Protein AF-W9I8A1-F1 (afdb_monomer)

Solvent-accessible surface area (backbone atoms only — not comparable to full-atom values): 14647 Å² total; per-residue (Å²): 137,89,81,88,81,84,82,87,73,83,74,81,62,92,68,78,70,72,81,76,86,65,92,68,81,84,73,86,72,82,74,76,90,64,87,82,77,76,76,78,75,76,79,87,78,72,93,72,70,56,73,38,37,49,85,79,47,58,69,71,58,30,52,50,53,50,52,51,51,53,56,52,62,67,33,70,68,46,46,54,53,50,20,25,48,41,37,48,47,55,40,30,69,57,46,53,66,48,57,78,67,74,78,60,89,82,41,56,49,81,82,39,45,86,60,82,62,89,64,34,63,59,50,43,50,52,50,63,78,68,62,59,75,60,76,45,70,38,50,44,67,57,56,55,53,34,69,72,32,56,85,92,34,73,67,20,53,53,41,49,50,52,53,48,54,54,43,57,50,48,50,48,27,48,44,44,67,76,38,79,27,85,46,65,86,72,52,58,58,77,49,70,78,64,91,81,46,60,68,58,45,71,77,36,72,89,50,62,56,100,56,72,43,44,39,88,90,52,73,66,27,95,76,39,91,62,25,66,39,68,26,53,58,132

Radius of gyration: 22.04 Å; Cα contacts (8 Å, |Δi|>4): 227; chains: 1; bounding box: 38×41×90 Å

Secondary structure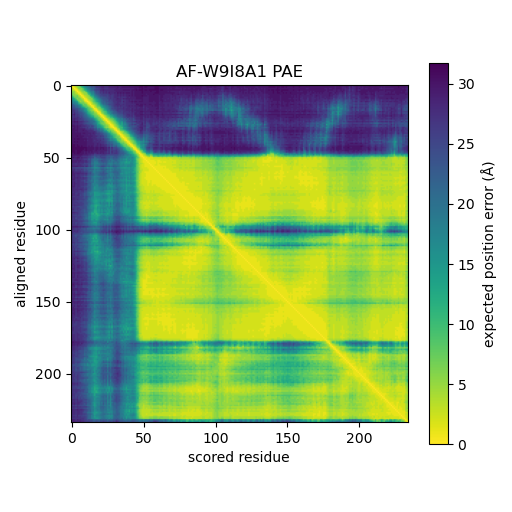 (DSSP, 8-state):
-------------TTSS---------------S------------S-PPPEE-GGGS-HHHHHHHHHHHHHHHTSHHHHHHHHHHHHTS--HHHHHHHTTS---TT-GGGSS-SSPPTTHHHHHHHHHHH--TTSS-EEHHHHHHHHHSPTTSHHHHHHHHHHHHHHHHHHHHHHHHH---TTTTSSSSS----TT-HHHHHH-TT-S-S-SS--TT---GGGSTTGGGGG---

Sequence (234 aa):
MASFHDTELLIFSRSSCRNINSSAQMSFQPTNGSSLFLGLSSSQTGAGLRQLAIHNLDQAHQDTVTSAIARILDTDIVEITYAQIIDGLPLGEVAFESRGGMPHRDYPINHCHDKLCDGILDSTRGFRSTFDPNIVKFDSRLLFAFQAASPGSLSFDIRLIEIIAISVHQIAVILFILNEGLHKNDGVIEWAPPKSDKIWWAHCPNGPEPTMFFHHWYLSHDRYPNGVADMVRY

pLDDT: mean 77.31, std 24.15, range [24.48, 98.12]

Mean predicted aligned error: 11.62 Å

Organism: NCBI:txid660029

Structure (mmCIF, N/CA/C/O backbone):
data_AF-W9I8A1-F1
#
_entry.id   AF-W9I8A1-F1
#
loop_
_atom_site.group_PDB
_atom_site.id
_atom_site.type_symbol
_atom_site.label_atom_id
_atom_site.label_alt_id
_atom_site.label_comp_id
_atom_site.label_asym_id
_atom_site.label_entity_id
_atom_site.label_seq_id
_atom_site.pdbx_PDB_ins_code
_atom_site.Cartn_x
_atom_site.Cartn_y
_atom_site.Cartn_z
_atom_site.occupancy
_atom_site.B_iso_or_equiv
_atom_site.auth_seq_id
_atom_site.auth_comp_id
_atom_site.auth_asym_id
_atom_sit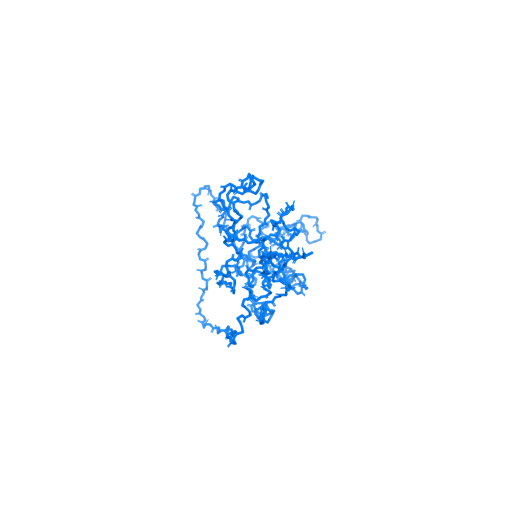e.auth_atom_id
_atom_site.pdbx_PDB_model_num
ATOM 1 N N . MET A 1 1 ? 9.024 1.122 -64.959 1.00 36.97 1 MET A N 1
ATOM 2 C CA . MET A 1 1 ? 10.035 0.291 -64.275 1.00 36.97 1 MET A CA 1
ATOM 3 C C . MET A 1 1 ? 10.063 0.722 -62.825 1.00 36.97 1 MET A C 1
ATOM 5 O O . MET A 1 1 ? 10.480 1.834 -62.542 1.00 36.97 1 MET A O 1
ATOM 9 N N . ALA A 1 2 ? 9.487 -0.103 -61.956 1.00 30.81 2 ALA A N 1
ATOM 10 C CA . ALA A 1 2 ? 9.499 0.082 -60.513 1.00 30.81 2 ALA A CA 1
ATOM 11 C C . ALA A 1 2 ? 10.795 -0.508 -59.941 1.00 30.81 2 ALA A C 1
ATOM 13 O O . ALA A 1 2 ? 11.225 -1.563 -60.401 1.00 30.81 2 ALA A O 1
ATOM 14 N N . SER A 1 3 ? 11.375 0.142 -58.936 1.00 26.88 3 SER A N 1
ATOM 15 C CA . SER A 1 3 ? 12.228 -0.523 -57.952 1.00 26.88 3 SER A CA 1
ATOM 16 C C . SER A 1 3 ? 12.103 0.232 -56.636 1.00 26.88 3 SER A C 1
ATOM 18 O O . SER A 1 3 ? 12.623 1.334 -56.482 1.00 26.88 3 SER A O 1
ATOM 20 N N . PHE A 1 4 ? 11.332 -0.361 -55.731 1.00 30.91 4 PHE A N 1
ATOM 21 C CA . PHE A 1 4 ? 11.330 -0.066 -54.306 1.00 30.91 4 PHE A CA 1
ATOM 22 C C . PHE A 1 4 ? 12.643 -0.589 -53.711 1.00 30.91 4 PHE A C 1
ATOM 24 O O . PHE A 1 4 ? 13.037 -1.705 -54.037 1.00 30.91 4 PHE A O 1
ATOM 31 N N . HIS A 1 5 ? 13.284 0.181 -52.833 1.00 30.88 5 HIS A N 1
ATOM 32 C CA . HIS A 1 5 ? 14.221 -0.365 -51.854 1.00 30.88 5 HIS A CA 1
ATOM 33 C C . HIS A 1 5 ? 13.826 0.119 -50.459 1.00 30.88 5 HIS A C 1
ATOM 35 O O . HIS A 1 5 ? 13.974 1.287 -50.111 1.00 30.88 5 HIS A O 1
ATOM 41 N N . ASP A 1 6 ? 13.214 -0.831 -49.757 1.00 28.36 6 ASP A N 1
ATOM 42 C CA . ASP A 1 6 ? 13.464 -1.261 -48.385 1.00 28.36 6 ASP A CA 1
ATOM 43 C C . ASP A 1 6 ? 13.333 -0.251 -47.243 1.00 28.36 6 ASP A C 1
ATOM 45 O O . ASP A 1 6 ? 14.194 0.563 -46.919 1.00 28.36 6 ASP A O 1
ATOM 49 N N . THR A 1 7 ? 12.184 -0.413 -46.594 1.00 28.27 7 THR A N 1
ATOM 50 C CA . THR A 1 7 ? 11.788 0.105 -45.293 1.00 28.27 7 THR A CA 1
ATOM 51 C C . THR A 1 7 ? 12.225 -0.914 -44.235 1.00 28.27 7 THR A C 1
ATOM 53 O O . THR A 1 7 ? 11.611 -1.970 -44.120 1.00 28.27 7 THR A O 1
ATOM 56 N N . GLU A 1 8 ? 13.253 -0.618 -43.441 1.00 27.16 8 GLU A N 1
ATOM 57 C CA . GLU A 1 8 ? 13.537 -1.366 -42.205 1.00 27.16 8 GLU A CA 1
ATOM 58 C C . GLU A 1 8 ? 12.638 -0.811 -41.089 1.00 27.16 8 GLU A C 1
ATOM 60 O O . GLU A 1 8 ? 12.995 0.077 -40.315 1.00 27.16 8 GLU A O 1
ATOM 65 N N . LEU A 1 9 ? 11.402 -1.312 -41.062 1.00 27.28 9 LEU A N 1
ATOM 66 C CA . LEU A 1 9 ? 10.510 -1.244 -39.911 1.00 27.28 9 LEU A CA 1
ATOM 67 C C . LEU A 1 9 ? 11.052 -2.219 -38.858 1.00 27.28 9 LEU A C 1
ATOM 69 O O . LEU A 1 9 ? 10.849 -3.427 -38.961 1.00 27.28 9 LEU A O 1
ATOM 73 N N . LEU A 1 10 ? 11.733 -1.694 -37.837 1.00 28.42 10 LEU A N 1
ATOM 74 C CA . LEU A 1 10 ? 12.029 -2.435 -36.612 1.00 28.42 10 LEU A CA 1
ATOM 75 C C . LEU A 1 10 ? 10.708 -2.741 -35.897 1.00 28.42 10 LEU A C 1
ATOM 77 O O . LEU A 1 10 ? 10.202 -1.963 -35.089 1.00 28.42 10 LEU A O 1
ATOM 81 N N . ILE A 1 11 ? 10.126 -3.887 -36.237 1.00 27.45 11 ILE A N 1
ATOM 82 C CA . ILE A 1 11 ? 9.043 -4.511 -35.491 1.00 27.45 11 ILE A CA 1
ATOM 83 C C . ILE A 1 11 ? 9.644 -4.939 -34.149 1.00 27.45 11 ILE A C 1
ATOM 85 O O . ILE A 1 11 ? 10.350 -5.945 -34.067 1.00 27.45 11 ILE A O 1
ATOM 89 N N . PHE A 1 12 ? 9.378 -4.174 -33.087 1.00 27.27 12 PHE A N 1
ATOM 90 C CA . PHE A 1 12 ? 9.562 -4.658 -31.722 1.00 27.27 12 PHE A CA 1
ATOM 91 C C . PHE A 1 12 ? 8.630 -5.857 -31.533 1.00 27.27 12 PHE A C 1
ATOM 93 O O . PHE A 1 12 ? 7.414 -5.731 -31.389 1.00 27.27 12 PHE A O 1
ATOM 100 N N . SER A 1 13 ? 9.213 -7.048 -31.631 1.00 29.30 13 SER A N 1
ATOM 101 C CA . SER A 1 13 ? 8.535 -8.308 -31.369 1.00 29.30 13 SER A CA 1
ATOM 102 C C . SER A 1 13 ? 7.993 -8.308 -29.936 1.00 29.30 13 SER A C 1
ATOM 104 O O . SER A 1 13 ? 8.714 -7.964 -28.999 1.00 29.30 13 SER A O 1
ATOM 106 N N . ARG A 1 14 ? 6.747 -8.772 -29.758 1.00 31.50 14 ARG A N 1
ATOM 107 C CA . ARG A 1 14 ? 6.040 -9.003 -28.474 1.00 31.50 14 ARG A CA 1
ATOM 108 C C . ARG A 1 14 ? 6.761 -9.959 -27.498 1.00 31.50 14 ARG A C 1
ATOM 110 O O . ARG A 1 14 ? 6.190 -10.383 -26.503 1.00 31.50 14 ARG A O 1
ATOM 117 N N . SER A 1 15 ? 7.998 -10.341 -27.789 1.00 30.91 15 SER A N 1
ATOM 118 C CA . SER A 1 15 ? 8.780 -11.361 -27.094 1.00 30.91 15 SER A CA 1
ATOM 119 C C . SER A 1 15 ? 9.843 -10.798 -26.143 1.00 30.91 15 SER A C 1
ATOM 121 O O . SER A 1 15 ? 10.640 -11.574 -25.623 1.00 30.91 15 SER A O 1
ATOM 123 N N . SER A 1 16 ? 9.902 -9.477 -25.922 1.00 37.78 16 SER A N 1
ATOM 124 C CA . SER A 1 16 ? 10.932 -8.885 -25.049 1.00 37.78 16 SER A CA 1
ATOM 125 C C . SER A 1 16 ? 10.624 -8.984 -23.552 1.00 37.78 16 SER A C 1
ATOM 127 O O . SER A 1 16 ? 11.538 -8.846 -22.745 1.00 37.78 16 SER A O 1
ATOM 129 N N . CYS A 1 17 ? 9.387 -9.294 -23.167 1.00 39.31 17 CYS A N 1
ATOM 130 C CA . CYS A 1 17 ? 9.076 -9.696 -21.801 1.00 39.31 17 CYS A CA 1
ATOM 131 C C . CYS A 1 17 ? 9.161 -11.214 -21.759 1.00 39.31 17 CYS A C 1
ATOM 133 O O . CYS A 1 17 ? 8.256 -11.918 -22.212 1.00 39.31 17 CYS A O 1
ATOM 135 N N . ARG A 1 18 ? 10.297 -11.738 -21.294 1.00 36.81 18 ARG A N 1
ATOM 136 C CA . ARG A 1 18 ? 10.404 -13.167 -21.014 1.00 36.81 18 ARG A CA 1
ATOM 137 C C . ARG A 1 18 ? 9.319 -13.499 -19.992 1.00 36.81 18 ARG A C 1
ATOM 139 O O . ARG A 1 18 ? 9.420 -13.079 -18.848 1.00 36.81 18 ARG A O 1
ATOM 146 N N . ASN A 1 19 ? 8.319 -14.278 -20.400 1.00 38.19 19 ASN A N 1
ATOM 147 C CA . ASN A 1 19 ? 7.578 -15.130 -19.476 1.00 38.19 19 ASN A CA 1
ATOM 148 C C . ASN A 1 19 ? 8.614 -16.054 -18.835 1.00 38.19 19 ASN A C 1
ATOM 150 O O . ASN A 1 19 ? 8.973 -17.088 -19.406 1.00 38.19 19 ASN A O 1
ATOM 154 N N . ILE A 1 20 ? 9.161 -15.657 -17.689 1.00 39.38 20 ILE A N 1
ATOM 155 C CA . ILE A 1 20 ? 9.960 -16.558 -16.874 1.00 39.38 20 ILE A CA 1
ATOM 156 C C . ILE A 1 20 ? 8.949 -17.442 -16.147 1.00 39.38 20 ILE A C 1
ATOM 158 O O . ILE A 1 20 ? 8.580 -17.199 -15.006 1.00 39.38 20 ILE A O 1
ATOM 162 N N . ASN A 1 21 ? 8.494 -18.488 -16.841 1.00 33.47 21 ASN A N 1
ATOM 163 C CA . ASN A 1 21 ? 7.927 -19.666 -16.200 1.00 33.47 21 ASN A CA 1
ATOM 164 C C . ASN A 1 21 ? 9.052 -20.323 -15.391 1.00 33.47 21 ASN A C 1
ATOM 166 O O . ASN A 1 21 ? 9.709 -21.250 -15.865 1.00 33.47 21 ASN A O 1
ATOM 170 N N . SER A 1 22 ? 9.311 -19.816 -14.190 1.00 35.12 22 SER A N 1
ATOM 171 C CA . SER A 1 22 ? 10.042 -20.556 -13.173 1.00 35.12 22 SER A CA 1
ATOM 172 C C . SER A 1 22 ? 9.025 -20.995 -12.140 1.00 35.12 22 SER A C 1
ATOM 174 O O . SER A 1 22 ? 8.523 -20.193 -11.360 1.00 35.12 22 SER A O 1
ATOM 176 N N . SER A 1 23 ? 8.687 -22.281 -12.167 1.00 31.55 23 SER A N 1
ATOM 177 C CA . SER A 1 23 ? 7.937 -22.960 -11.115 1.00 31.55 23 SER A CA 1
ATOM 178 C C . SER A 1 23 ? 8.774 -22.996 -9.831 1.00 31.55 23 SER A C 1
ATOM 180 O O . SER A 1 23 ? 9.259 -24.047 -9.423 1.00 31.55 23 SER A O 1
ATOM 182 N N . ALA A 1 24 ? 8.991 -21.844 -9.202 1.00 31.38 24 ALA A N 1
ATOM 183 C CA . ALA A 1 24 ? 9.480 -21.769 -7.839 1.00 31.38 24 ALA A CA 1
ATOM 184 C C . ALA A 1 24 ? 8.250 -21.796 -6.930 1.00 31.38 24 ALA A C 1
ATOM 186 O O . ALA A 1 24 ? 7.528 -20.811 -6.810 1.00 31.38 24 ALA A O 1
ATOM 187 N N . GLN A 1 25 ? 7.977 -22.945 -6.309 1.00 29.73 25 GLN A N 1
ATOM 188 C CA . GLN A 1 25 ? 7.076 -22.979 -5.160 1.00 29.73 25 GLN A CA 1
ATOM 189 C C . GLN A 1 25 ? 7.659 -22.050 -4.087 1.00 29.73 25 GLN A C 1
ATOM 191 O O . GLN A 1 25 ? 8.650 -22.394 -3.443 1.00 29.73 25 GLN A O 1
ATOM 196 N N . MET A 1 26 ? 7.053 -20.877 -3.891 1.00 32.38 26 MET A N 1
ATOM 197 C CA . MET A 1 26 ? 7.291 -20.049 -2.711 1.00 32.38 26 MET A CA 1
ATOM 198 C C . MET A 1 26 ? 6.716 -20.785 -1.500 1.00 32.38 26 MET A C 1
ATOM 200 O O . MET A 1 26 ? 5.534 -20.681 -1.177 1.00 32.38 26 MET A O 1
ATOM 204 N N . SER A 1 27 ? 7.549 -21.581 -0.832 1.00 27.67 27 SER A N 1
ATOM 205 C CA . SER A 1 27 ? 7.228 -22.072 0.501 1.00 27.67 27 SER A CA 1
ATOM 206 C C . SER A 1 27 ? 7.556 -20.973 1.507 1.00 27.67 27 SER A C 1
ATOM 208 O O . SER A 1 27 ? 8.726 -20.739 1.815 1.00 27.67 27 SER A O 1
ATOM 210 N N . PHE A 1 28 ? 6.531 -20.333 2.064 1.00 31.80 28 PHE A N 1
ATOM 211 C CA . PHE A 1 28 ? 6.670 -19.663 3.353 1.00 31.80 28 PHE A CA 1
ATOM 212 C C . PHE A 1 28 ? 6.891 -20.751 4.409 1.00 31.80 28 PHE A C 1
ATOM 214 O O . PHE A 1 28 ? 5.941 -21.337 4.924 1.00 31.80 28 PHE A O 1
ATOM 221 N N . GLN A 1 29 ? 8.150 -21.091 4.689 1.00 24.48 29 GLN A N 1
ATOM 222 C CA . GLN A 1 29 ? 8.462 -21.886 5.870 1.00 24.48 29 GLN A CA 1
ATOM 223 C C . GLN A 1 29 ? 8.394 -20.962 7.092 1.00 24.48 29 GLN A C 1
ATOM 225 O O . GLN A 1 29 ? 9.145 -19.986 7.144 1.00 24.48 29 GLN A O 1
ATOM 230 N N . PRO A 1 30 ? 7.534 -21.248 8.086 1.00 27.64 30 PRO A N 1
ATOM 231 C CA . PRO A 1 30 ? 7.576 -20.538 9.349 1.00 27.64 30 PRO A CA 1
ATOM 232 C C . PRO A 1 30 ? 8.857 -20.975 10.057 1.00 27.64 30 PRO A C 1
ATOM 234 O O . PRO A 1 30 ? 8.968 -22.104 10.541 1.00 27.64 30 PRO A O 1
ATOM 237 N N . THR A 1 31 ? 9.865 -20.109 10.086 1.00 28.38 31 THR A N 1
ATOM 238 C CA . THR A 1 31 ? 11.000 -20.328 10.974 1.00 28.38 31 THR A CA 1
ATOM 239 C C . THR A 1 31 ? 10.493 -20.168 12.401 1.00 28.38 31 THR A C 1
ATOM 241 O O . THR A 1 31 ? 9.952 -19.138 12.801 1.00 28.38 31 THR A O 1
ATOM 244 N N . ASN A 1 32 ? 10.593 -21.265 13.148 1.00 27.70 32 ASN A N 1
ATOM 245 C CA . ASN A 1 32 ? 10.241 -21.357 14.553 1.00 27.70 32 ASN A CA 1
ATOM 246 C C . ASN A 1 32 ? 10.742 -20.140 15.338 1.00 27.70 32 ASN A C 1
ATOM 248 O O . ASN A 1 32 ? 11.938 -19.857 15.338 1.00 27.70 32 ASN A O 1
ATOM 252 N N . GLY A 1 33 ? 9.815 -19.490 16.047 1.00 34.78 33 GLY A N 1
ATOM 253 C CA . GLY A 1 33 ? 10.060 -18.710 17.258 1.00 34.78 33 GLY A CA 1
ATOM 254 C C . GLY A 1 33 ? 11.380 -17.948 17.294 1.00 34.78 33 GLY A C 1
ATOM 255 O O . GLY A 1 33 ? 12.282 -18.293 18.051 1.00 34.78 33 GLY A O 1
ATOM 256 N N . SER A 1 34 ? 11.491 -16.883 16.512 1.00 25.86 34 SER A N 1
ATOM 257 C CA . SER A 1 34 ? 12.444 -15.813 16.784 1.00 25.86 34 SER A CA 1
ATOM 258 C C . SER A 1 34 ? 11.763 -14.502 16.445 1.00 25.86 34 SER A C 1
ATOM 260 O O . SER A 1 34 ? 11.359 -14.274 15.311 1.00 25.86 34 SER A O 1
ATOM 262 N N . SER A 1 35 ? 11.573 -13.684 17.479 1.00 33.16 35 SER A N 1
ATOM 263 C CA . SER A 1 35 ? 11.069 -12.318 17.396 1.00 33.16 35 SER A CA 1
ATOM 264 C C . SER A 1 35 ? 11.745 -11.590 16.230 1.00 33.16 35 SER A C 1
ATOM 266 O O . SER A 1 35 ? 12.943 -11.308 16.290 1.00 33.16 35 SER A O 1
ATOM 268 N N . LEU A 1 36 ? 10.992 -11.327 15.156 1.00 30.91 36 LEU A N 1
ATOM 269 C CA . LEU A 1 36 ? 11.415 -10.465 14.055 1.00 30.91 36 LEU A CA 1
ATOM 270 C C . LEU A 1 36 ? 11.448 -9.028 14.582 1.00 30.91 36 LEU A C 1
ATOM 272 O O . LEU A 1 36 ? 10.527 -8.235 14.398 1.00 30.91 36 LEU A O 1
ATOM 276 N N . PHE A 1 37 ? 12.524 -8.701 15.293 1.00 31.08 37 PHE A N 1
ATOM 277 C CA . PHE A 1 37 ? 12.890 -7.330 15.607 1.00 31.08 37 PHE A CA 1
ATOM 278 C C . PHE A 1 37 ? 13.453 -6.705 14.325 1.00 31.08 37 PHE A C 1
ATOM 280 O O . PHE A 1 37 ? 14.661 -6.649 14.109 1.00 31.08 37 PHE A O 1
ATOM 287 N N . LEU A 1 38 ? 12.560 -6.259 13.439 1.00 37.03 38 LEU A N 1
ATOM 288 C CA . LEU A 1 38 ? 12.922 -5.328 12.377 1.00 37.03 38 LEU A CA 1
ATOM 289 C C . LEU A 1 38 ? 13.232 -3.989 13.051 1.00 37.03 38 LEU A C 1
ATOM 291 O O . LEU A 1 38 ? 12.340 -3.221 13.409 1.00 37.03 38 LEU A O 1
ATOM 295 N N . GLY A 1 39 ? 14.517 -3.754 13.308 1.00 30.83 39 GLY A N 1
ATOM 296 C CA . GLY A 1 39 ? 15.016 -2.467 13.763 1.00 30.83 39 GLY A CA 1
ATOM 297 C C . GLY A 1 39 ? 14.845 -1.431 12.659 1.00 30.83 39 GLY A C 1
ATOM 298 O O . GLY A 1 39 ? 15.757 -1.231 11.862 1.00 30.83 39 GLY A O 1
ATOM 299 N N . LEU A 1 40 ? 13.691 -0.758 12.626 1.00 40.47 40 LEU A N 1
ATOM 300 C CA . LEU A 1 40 ? 13.564 0.531 11.954 1.00 40.47 40 LEU A CA 1
ATOM 301 C C . LEU A 1 40 ? 14.529 1.501 12.644 1.00 40.47 40 LEU A C 1
ATOM 303 O O . LEU A 1 40 ? 14.303 1.940 13.773 1.00 40.47 40 LEU A O 1
ATOM 307 N N . SER A 1 41 ? 15.646 1.789 11.983 1.00 36.66 41 SER A N 1
ATOM 308 C CA . SER A 1 41 ? 16.651 2.731 12.462 1.00 36.66 41 SER A CA 1
ATOM 309 C C . SER A 1 41 ? 16.121 4.158 12.318 1.00 36.66 41 SER A C 1
ATOM 311 O O . SER A 1 41 ? 16.358 4.824 11.314 1.00 36.66 41 SER A O 1
ATOM 313 N N . SER A 1 42 ? 15.421 4.654 13.336 1.00 36.09 42 SER A N 1
ATOM 314 C CA . SER A 1 42 ? 15.107 6.078 13.455 1.00 36.09 42 SER A CA 1
ATOM 315 C C . SER A 1 42 ? 16.395 6.865 13.722 1.00 36.09 42 SER A C 1
ATOM 317 O O . SER A 1 42 ? 16.994 6.730 14.795 1.00 36.09 42 SER A O 1
ATOM 319 N N . SER A 1 43 ? 16.823 7.694 12.768 1.00 34.91 43 SER A N 1
ATOM 320 C CA . SER A 1 43 ? 17.873 8.684 13.003 1.00 34.91 43 SER A CA 1
ATOM 321 C C . SER A 1 43 ? 17.365 9.739 13.996 1.00 34.91 43 SER A C 1
ATOM 323 O O . SER A 1 43 ? 16.253 10.256 13.895 1.00 34.91 43 SER A O 1
ATOM 325 N N . GLN A 1 44 ? 18.160 10.001 15.033 1.00 47.16 44 GLN A N 1
ATOM 326 C CA . GLN A 1 44 ? 17.808 10.924 16.107 1.00 47.16 44 GLN A CA 1
ATOM 327 C C . GLN A 1 44 ? 17.925 12.381 15.648 1.00 47.16 44 GLN A C 1
ATOM 329 O O . GLN A 1 44 ? 19.025 12.823 15.337 1.00 47.16 44 GLN A O 1
ATOM 334 N N . THR A 1 45 ? 16.830 13.142 15.734 1.00 40.97 45 THR A N 1
ATOM 335 C CA . THR A 1 45 ? 16.809 14.528 16.246 1.00 40.97 45 THR A CA 1
ATOM 336 C C . THR A 1 45 ? 15.399 14.875 16.759 1.00 40.97 45 THR A C 1
ATOM 338 O O . THR A 1 45 ? 14.404 14.621 16.091 1.00 40.97 45 THR A O 1
ATOM 341 N N . GLY A 1 46 ? 15.314 15.447 17.969 1.00 39.25 46 GLY A N 1
ATOM 342 C CA . GLY A 1 46 ? 14.060 15.734 18.689 1.00 39.25 46 GLY A CA 1
ATOM 343 C C . GLY A 1 46 ? 13.592 14.543 19.528 1.00 39.25 46 GLY A C 1
ATOM 344 O O . GLY A 1 46 ? 13.845 13.407 19.151 1.00 39.25 46 GLY A O 1
ATOM 345 N N . ALA A 1 47 ? 12.974 14.768 20.694 1.00 50.03 47 ALA A N 1
ATOM 346 C CA . ALA A 1 47 ? 12.463 13.695 21.555 1.00 50.03 47 ALA A CA 1
ATOM 347 C C . ALA A 1 47 ? 11.446 12.836 20.782 1.00 50.03 47 ALA A C 1
ATOM 349 O O . ALA A 1 47 ? 10.258 13.158 20.729 1.00 50.03 47 ALA A O 1
ATOM 350 N N . GLY A 1 48 ? 11.952 11.791 20.124 1.00 61.38 48 GLY A N 1
ATOM 351 C CA . GLY A 1 48 ? 11.192 10.916 19.254 1.00 61.38 48 GLY A CA 1
ATOM 352 C C . GLY A 1 48 ? 10.105 10.248 20.068 1.00 61.38 48 GLY A C 1
ATOM 353 O O . GLY A 1 48 ? 10.356 9.678 21.132 1.00 61.38 48 GLY A O 1
ATOM 354 N N . LEU A 1 49 ? 8.878 10.374 19.594 1.00 77.62 49 LEU A N 1
ATOM 355 C CA . LEU A 1 49 ? 7.748 9.762 20.255 1.00 77.62 49 LEU A CA 1
ATOM 356 C C . LEU A 1 49 ? 7.872 8.250 20.180 1.00 77.62 49 LEU A C 1
ATOM 358 O O . LEU A 1 49 ? 8.256 7.678 19.157 1.00 77.62 49 LEU A O 1
ATOM 362 N N . ARG A 1 50 ? 7.577 7.607 21.311 1.00 91.50 50 ARG A N 1
ATOM 363 C CA . ARG A 1 50 ? 7.711 6.163 21.451 1.00 91.50 50 ARG A CA 1
ATOM 364 C C . ARG A 1 50 ? 6.800 5.476 20.438 1.00 91.50 50 ARG A C 1
ATOM 366 O O . ARG A 1 50 ? 5.601 5.741 20.423 1.00 91.50 50 ARG A O 1
ATOM 373 N N . GLN A 1 51 ? 7.374 4.579 19.647 1.00 94.56 51 GLN A N 1
ATOM 374 C CA . GLN A 1 51 ? 6.632 3.718 18.734 1.00 94.56 51 GLN A CA 1
ATOM 375 C C . GLN A 1 51 ? 6.074 2.511 19.501 1.00 94.56 51 GLN A C 1
ATOM 377 O O . GLN A 1 51 ? 6.809 1.832 20.222 1.00 94.56 51 GLN A O 1
ATOM 382 N N . LEU A 1 52 ? 4.771 2.268 19.383 1.00 96.38 52 LEU A N 1
ATOM 383 C CA . LEU A 1 52 ? 4.019 1.238 20.103 1.00 96.38 52 LEU A CA 1
ATOM 384 C C . LEU A 1 52 ? 3.190 0.392 19.134 1.00 96.38 52 LEU A C 1
ATOM 386 O O . LEU A 1 52 ? 2.785 0.863 18.080 1.00 96.38 52 LEU A O 1
ATOM 390 N N . ALA A 1 53 ? 2.915 -0.854 19.510 1.00 96.88 53 ALA A N 1
ATOM 391 C CA . ALA A 1 53 ? 1.969 -1.713 18.796 1.00 96.88 53 ALA A CA 1
ATOM 392 C C . ALA A 1 53 ? 0.589 -1.691 19.465 1.00 96.88 53 ALA A C 1
ATOM 394 O O . ALA A 1 53 ? 0.458 -1.279 20.621 1.00 96.88 53 ALA A O 1
ATOM 395 N N . ILE A 1 54 ? -0.427 -2.188 18.761 1.00 97.00 54 ILE A N 1
ATOM 396 C CA . ILE A 1 54 ? -1.827 -2.111 19.199 1.00 97.00 54 ILE A CA 1
ATOM 397 C C . ILE A 1 54 ? -2.140 -2.905 20.474 1.00 97.00 54 ILE A C 1
ATOM 399 O O . ILE A 1 54 ? -3.078 -2.539 21.166 1.00 97.00 54 ILE A O 1
ATOM 403 N N . HIS A 1 55 ? -1.338 -3.908 20.860 1.00 96.06 55 HIS A N 1
ATOM 404 C CA . HIS A 1 55 ? -1.487 -4.582 22.165 1.00 96.06 55 HIS A CA 1
ATOM 405 C C . HIS A 1 55 ? -1.248 -3.670 23.380 1.00 96.06 55 HIS A C 1
ATOM 407 O O . HIS A 1 55 ? -1.423 -4.101 24.513 1.00 96.06 55 HIS A O 1
ATOM 413 N N . ASN A 1 56 ? -0.775 -2.436 23.169 1.00 96.88 56 ASN A N 1
ATOM 414 C CA . ASN A 1 56 ? -0.665 -1.435 24.233 1.00 96.88 56 ASN A CA 1
ATOM 415 C C . ASN A 1 56 ? -1.991 -0.691 24.473 1.00 96.88 56 ASN A C 1
ATOM 417 O O . ASN A 1 56 ? -2.059 0.115 25.401 1.00 96.88 56 ASN A O 1
ATOM 421 N N . LEU A 1 57 ? -3.006 -0.922 23.633 1.00 96.88 57 LEU A N 1
ATOM 422 C CA . LEU A 1 57 ? -4.365 -0.442 23.843 1.00 96.88 57 LEU A CA 1
ATOM 423 C C . LEU A 1 57 ? -5.112 -1.356 24.826 1.00 96.88 57 LEU A C 1
ATOM 425 O O . LEU A 1 57 ? -4.723 -2.503 25.044 1.00 96.88 57 LEU A O 1
ATOM 429 N N . ASP A 1 58 ? -6.217 -0.871 25.389 1.00 97.00 58 ASP A N 1
ATOM 430 C CA . ASP A 1 58 ? -7.193 -1.752 26.020 1.00 97.00 58 ASP A CA 1
ATOM 431 C C . ASP A 1 58 ? -7.840 -2.698 24.995 1.00 97.00 58 ASP A C 1
ATOM 433 O O . ASP A 1 58 ? -7.808 -2.469 23.781 1.00 97.00 58 ASP A O 1
ATOM 437 N N . GLN A 1 59 ? -8.441 -3.774 25.505 1.00 97.06 59 GLN A N 1
ATOM 438 C CA . GLN A 1 59 ? -8.945 -4.862 24.673 1.00 97.06 59 GLN A CA 1
ATOM 439 C C . GLN A 1 59 ? -9.970 -4.390 23.634 1.00 97.06 59 GLN A C 1
ATOM 441 O O . GLN A 1 59 ? -9.898 -4.792 22.478 1.00 97.06 59 GLN A O 1
ATOM 446 N N . ALA A 1 60 ? -10.897 -3.502 24.007 1.00 96.94 60 ALA A N 1
ATOM 447 C CA . ALA A 1 60 ? -11.959 -3.064 23.104 1.00 96.94 60 ALA A CA 1
ATOM 448 C C . ALA A 1 60 ? -11.406 -2.240 21.929 1.00 96.94 60 ALA A C 1
ATOM 450 O O . ALA A 1 60 ? -11.817 -2.418 20.776 1.00 96.94 60 ALA A O 1
ATOM 451 N N . HIS A 1 61 ? -10.442 -1.358 22.202 1.00 97.75 61 HIS A N 1
ATOM 452 C CA . HIS A 1 61 ? -9.770 -0.570 21.171 1.00 97.75 61 HIS A CA 1
ATOM 453 C C . HIS A 1 61 ? -8.857 -1.437 20.299 1.00 97.75 61 HIS A C 1
ATOM 455 O O . HIS A 1 61 ? -8.864 -1.290 19.074 1.00 97.75 61 HIS A O 1
ATOM 461 N N . GLN A 1 62 ? -8.121 -2.375 20.903 1.00 97.50 62 GLN A N 1
ATOM 462 C CA . GLN A 1 62 ? -7.293 -3.333 20.171 1.00 97.50 62 GLN A CA 1
ATOM 463 C C . GLN A 1 62 ? -8.135 -4.189 19.214 1.00 97.50 62 GLN A C 1
ATOM 465 O O . GLN A 1 62 ? -7.773 -4.328 18.043 1.00 97.50 62 GLN A O 1
ATOM 470 N N . ASP A 1 63 ? -9.264 -4.724 19.680 1.00 97.69 63 ASP A N 1
ATOM 471 C CA . ASP A 1 63 ? -10.175 -5.545 18.877 1.00 97.69 63 ASP A CA 1
ATOM 472 C C . ASP A 1 63 ? -10.776 -4.739 17.722 1.00 97.69 63 ASP A C 1
ATOM 474 O O . ASP A 1 63 ? -10.902 -5.245 16.602 1.00 97.69 63 ASP A O 1
ATOM 478 N N . THR A 1 64 ? -11.094 -3.464 17.971 1.00 97.94 64 THR A N 1
ATOM 479 C CA . THR A 1 64 ? -11.606 -2.548 16.945 1.00 97.94 64 THR A CA 1
ATOM 480 C C . THR A 1 64 ? -10.584 -2.340 15.832 1.00 97.94 64 THR A C 1
ATOM 482 O O . THR A 1 64 ? -10.915 -2.519 14.659 1.00 97.94 64 THR A O 1
ATOM 485 N N . VAL A 1 65 ? -9.336 -2.011 16.180 1.00 97.88 65 VAL A N 1
ATOM 486 C CA . VAL A 1 65 ? -8.267 -1.797 15.192 1.00 97.88 65 VAL A CA 1
ATOM 487 C C . VAL A 1 65 ? -7.944 -3.091 14.450 1.00 97.88 65 VAL A C 1
ATOM 489 O O . VAL A 1 65 ? -7.869 -3.088 13.224 1.00 97.88 65 VAL A O 1
ATOM 492 N N . THR A 1 66 ? -7.829 -4.209 15.170 1.00 97.69 66 THR A N 1
ATOM 493 C CA . THR A 1 66 ? -7.572 -5.535 14.586 1.00 97.69 66 THR A CA 1
ATOM 494 C C . THR A 1 66 ? -8.641 -5.897 13.559 1.00 97.69 66 THR A C 1
ATOM 496 O O . THR A 1 66 ? -8.325 -6.256 12.426 1.00 97.69 66 THR A O 1
ATOM 499 N N . SER A 1 67 ? -9.915 -5.735 13.925 1.00 97.56 67 SER A N 1
ATOM 500 C CA . SER A 1 67 ? -11.042 -6.019 13.035 1.00 97.56 67 SER A CA 1
ATOM 501 C C . SER A 1 67 ? -11.079 -5.078 11.833 1.00 97.56 67 SER A C 1
ATOM 503 O O . SER A 1 67 ? -11.411 -5.506 10.730 1.00 97.56 67 SER A O 1
ATOM 505 N N . ALA A 1 68 ? -10.753 -3.798 12.026 1.00 97.44 68 ALA A N 1
ATOM 506 C CA . ALA A 1 68 ? -10.730 -2.822 10.944 1.00 97.44 68 ALA A CA 1
ATOM 507 C C . ALA A 1 68 ? -9.629 -3.131 9.922 1.00 97.44 68 ALA A C 1
ATOM 509 O O . ALA A 1 68 ? -9.911 -3.166 8.727 1.00 97.44 68 ALA A O 1
ATOM 510 N N . ILE A 1 69 ? -8.410 -3.430 10.384 1.00 97.06 69 ILE A N 1
ATOM 511 C CA . ILE A 1 69 ? -7.306 -3.835 9.506 1.00 97.06 69 ILE A CA 1
ATOM 512 C C . ILE A 1 69 ? -7.681 -5.118 8.761 1.00 97.06 69 ILE A C 1
ATOM 514 O O . ILE A 1 69 ? -7.594 -5.146 7.539 1.00 97.06 69 ILE A O 1
ATOM 518 N N . ALA A 1 70 ? -8.179 -6.143 9.461 1.00 96.12 70 ALA A N 1
ATOM 519 C CA . ALA A 1 70 ? -8.577 -7.402 8.832 1.00 96.12 70 ALA A CA 1
ATOM 520 C C . ALA A 1 70 ? -9.620 -7.201 7.719 1.00 96.12 70 ALA A C 1
ATOM 522 O O . ALA A 1 70 ? 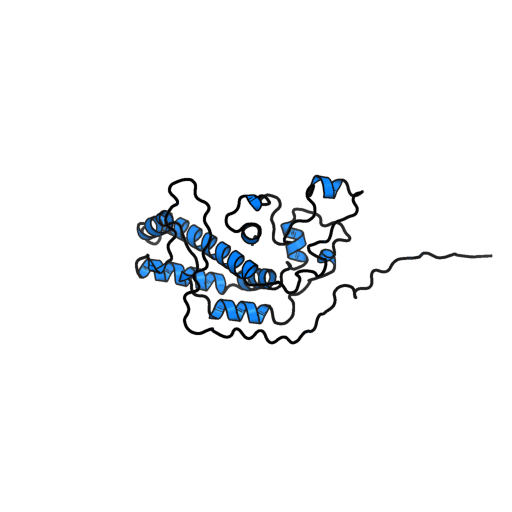-9.478 -7.768 6.641 1.00 96.12 70 ALA A O 1
ATOM 523 N N . ARG A 1 71 ? -10.630 -6.349 7.942 1.00 97.00 71 ARG A N 1
ATOM 524 C CA . ARG A 1 71 ? -11.645 -6.021 6.926 1.00 97.00 71 ARG A CA 1
ATOM 525 C C . ARG A 1 71 ? -11.064 -5.296 5.718 1.00 97.00 71 ARG A C 1
ATOM 527 O O . ARG A 1 71 ? -11.470 -5.586 4.603 1.00 97.00 71 ARG A O 1
ATOM 534 N N . ILE A 1 72 ? -10.134 -4.366 5.929 1.00 96.00 72 ILE A N 1
ATOM 535 C CA . ILE A 1 72 ? -9.460 -3.655 4.833 1.00 96.00 72 ILE A CA 1
ATOM 536 C C . ILE A 1 72 ? -8.618 -4.629 4.004 1.00 96.00 72 ILE A C 1
ATOM 538 O O . ILE A 1 72 ? -8.710 -4.624 2.777 1.00 96.00 72 ILE A O 1
ATOM 542 N N . LEU A 1 73 ? -7.860 -5.507 4.666 1.00 95.19 73 LEU A N 1
ATOM 543 C CA . LEU A 1 73 ? -7.054 -6.540 4.009 1.00 95.19 73 LEU A CA 1
ATOM 544 C C . LEU A 1 73 ? -7.894 -7.594 3.271 1.00 95.19 73 LEU A C 1
ATOM 546 O O . LEU A 1 73 ? -7.367 -8.299 2.414 1.00 95.19 73 LEU A O 1
ATOM 550 N N . ASP A 1 74 ? -9.180 -7.722 3.597 1.00 95.38 74 ASP A N 1
ATOM 551 C CA . ASP A 1 74 ? -10.105 -8.635 2.920 1.00 95.38 74 ASP A CA 1
ATOM 552 C C . ASP A 1 74 ? -10.743 -8.040 1.655 1.00 95.38 74 ASP A C 1
ATOM 554 O O . ASP A 1 74 ? -11.506 -8.713 0.972 1.00 95.38 74 ASP A O 1
ATOM 558 N N . THR A 1 75 ? -10.433 -6.787 1.317 1.00 96.69 75 THR A N 1
ATOM 559 C CA . THR A 1 75 ? -10.944 -6.166 0.090 1.00 96.69 75 THR A CA 1
ATOM 560 C C . THR A 1 75 ? -10.126 -6.558 -1.139 1.00 96.69 75 THR A C 1
ATOM 562 O O . THR A 1 75 ? -8.895 -6.606 -1.091 1.00 96.69 75 THR A O 1
ATOM 565 N N . ASP A 1 76 ? -10.808 -6.728 -2.275 1.00 95.94 76 ASP A N 1
ATOM 566 C CA . ASP A 1 76 ? -10.171 -7.013 -3.570 1.00 95.94 76 ASP A CA 1
ATOM 567 C C . ASP A 1 76 ? -9.165 -5.925 -3.970 1.00 95.94 76 ASP A C 1
ATOM 569 O O . ASP A 1 76 ? -8.106 -6.217 -4.521 1.00 95.94 76 ASP A O 1
ATOM 573 N N . ILE A 1 77 ? -9.468 -4.661 -3.648 1.00 93.94 77 ILE A N 1
ATOM 574 C CA . ILE A 1 77 ? -8.587 -3.522 -3.934 1.00 93.94 77 ILE A CA 1
ATOM 575 C C . ILE A 1 77 ? -7.245 -3.705 -3.222 1.00 93.94 77 ILE A C 1
ATOM 577 O O . ILE A 1 77 ? -6.197 -3.565 -3.846 1.00 93.94 77 ILE A O 1
ATOM 581 N N . VAL A 1 78 ? -7.255 -4.048 -1.931 1.00 94.56 78 VAL A N 1
ATOM 582 C CA . VAL A 1 78 ? -6.012 -4.256 -1.178 1.00 94.56 78 VAL A CA 1
ATOM 583 C C . VAL A 1 78 ? -5.283 -5.513 -1.642 1.00 94.56 78 VAL A C 1
ATOM 585 O O . VAL A 1 78 ? -4.061 -5.468 -1.774 1.00 94.56 78 VAL A O 1
ATOM 588 N N . GLU A 1 79 ? -5.998 -6.602 -1.947 1.00 95.44 79 GLU A N 1
ATOM 589 C CA . GLU A 1 79 ? -5.383 -7.814 -2.505 1.00 95.44 79 GLU A CA 1
ATOM 590 C C . GLU A 1 79 ? -4.627 -7.500 -3.805 1.00 95.44 79 GLU A C 1
ATOM 592 O O . GLU A 1 79 ? -3.446 -7.828 -3.919 1.00 95.44 79 GLU A O 1
ATOM 597 N N . ILE A 1 80 ? -5.265 -6.814 -4.757 1.00 94.81 80 ILE A N 1
ATOM 598 C CA . ILE A 1 80 ? -4.663 -6.484 -6.057 1.00 94.81 80 ILE A CA 1
ATOM 599 C C . ILE A 1 80 ? -3.516 -5.477 -5.901 1.00 94.81 80 ILE A C 1
ATOM 601 O O . ILE A 1 80 ? -2.472 -5.621 -6.539 1.00 94.81 80 ILE A O 1
ATOM 605 N N . THR A 1 81 ? -3.665 -4.465 -5.048 1.00 94.00 81 THR A N 1
ATOM 606 C CA . THR A 1 81 ? -2.609 -3.470 -4.812 1.00 94.00 81 THR A CA 1
ATOM 607 C C . THR A 1 81 ? -1.373 -4.105 -4.181 1.00 94.00 81 THR A C 1
ATOM 609 O O . THR A 1 81 ? -0.259 -3.909 -4.662 1.00 94.00 81 THR A O 1
ATOM 612 N N . TYR A 1 82 ? -1.544 -4.920 -3.140 1.00 94.69 82 TYR A N 1
ATOM 613 C CA . TYR A 1 82 ? -0.423 -5.605 -2.495 1.00 94.69 82 TYR A CA 1
ATOM 614 C C . TYR A 1 82 ? 0.192 -6.683 -3.377 1.00 94.69 82 TYR A C 1
ATOM 616 O O . TYR A 1 82 ? 1.409 -6.850 -3.360 1.00 94.69 82 TYR A O 1
ATOM 624 N N . ALA A 1 83 ? -0.614 -7.353 -4.201 1.00 94.50 83 ALA A N 1
ATOM 625 C CA . ALA A 1 83 ? -0.113 -8.255 -5.223 1.00 94.50 83 ALA A CA 1
ATOM 626 C C . ALA A 1 83 ? 0.829 -7.542 -6.198 1.00 94.50 83 ALA A C 1
ATOM 628 O O . ALA A 1 83 ? 1.918 -8.046 -6.421 1.00 94.50 83 ALA A O 1
ATOM 629 N N . GLN A 1 84 ? 0.486 -6.352 -6.700 1.00 93.62 84 GLN A N 1
ATOM 630 C CA . GLN A 1 84 ? 1.392 -5.582 -7.565 1.00 93.62 84 GLN A CA 1
ATOM 631 C C . GLN A 1 84 ? 2.703 -5.224 -6.852 1.00 93.62 84 GLN A C 1
ATOM 633 O O . GLN A 1 84 ? 3.777 -5.390 -7.425 1.00 93.62 84 GLN A O 1
ATOM 638 N N . ILE A 1 85 ? 2.641 -4.785 -5.587 1.00 93.19 85 ILE A N 1
ATOM 639 C CA . ILE A 1 85 ? 3.846 -4.478 -4.794 1.00 93.19 85 ILE A CA 1
ATOM 640 C C . ILE A 1 85 ? 4.744 -5.714 -4.666 1.00 93.19 85 ILE A C 1
ATOM 642 O O . ILE A 1 85 ? 5.960 -5.605 -4.825 1.00 93.19 85 ILE A O 1
ATOM 646 N N . ILE A 1 86 ? 4.152 -6.881 -4.399 1.00 92.12 86 ILE A N 1
ATOM 647 C CA . ILE A 1 86 ? 4.879 -8.152 -4.348 1.00 92.12 86 ILE A CA 1
ATOM 648 C C . ILE A 1 86 ? 5.422 -8.500 -5.740 1.00 92.12 86 ILE A C 1
ATOM 650 O O . ILE A 1 86 ? 6.584 -8.863 -5.847 1.00 92.12 86 ILE A O 1
ATOM 654 N N . ASP A 1 87 ? 4.654 -8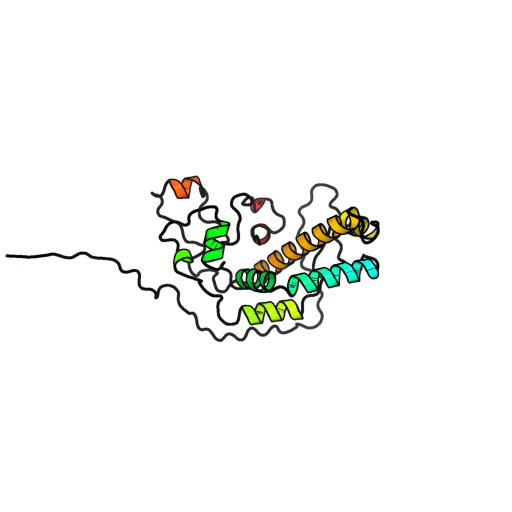.342 -6.815 1.00 91.62 87 ASP A N 1
ATOM 655 C CA . ASP A 1 87 ? 5.124 -8.578 -8.190 1.00 91.62 87 ASP A CA 1
ATOM 656 C C . ASP A 1 87 ? 6.381 -7.745 -8.504 1.00 91.62 87 ASP A C 1
ATOM 658 O O . ASP A 1 87 ? 7.380 -8.229 -9.044 1.00 91.62 87 ASP A O 1
ATOM 662 N N . GLY A 1 88 ? 6.374 -6.494 -8.038 1.00 90.25 88 GLY A N 1
ATOM 663 C CA . GLY A 1 88 ? 7.450 -5.522 -8.204 1.00 90.25 88 GLY A CA 1
ATOM 664 C C . GLY A 1 88 ? 7.180 -4.507 -9.315 1.00 90.25 88 GLY A C 1
ATOM 665 O O . GLY A 1 88 ? 7.938 -3.546 -9.446 1.00 90.25 88 GLY A O 1
ATOM 666 N N . LEU A 1 89 ? 6.085 -4.665 -10.064 1.00 89.75 89 LEU A N 1
ATOM 667 C CA . LEU A 1 89 ? 5.602 -3.694 -11.043 1.00 89.75 89 LEU A CA 1
ATOM 668 C C . LEU A 1 89 ? 4.108 -3.408 -10.851 1.00 89.75 89 LEU A C 1
ATOM 670 O O . LEU A 1 89 ? 3.337 -4.308 -10.517 1.00 89.75 89 LEU A O 1
ATOM 674 N N . PRO A 1 90 ? 3.662 -2.161 -11.073 1.00 90.56 90 PRO A N 1
ATOM 675 C CA . PRO A 1 90 ? 2.244 -1.881 -11.229 1.00 90.56 90 PRO A CA 1
ATOM 676 C C . PRO A 1 90 ? 1.734 -2.517 -12.521 1.00 90.56 90 PRO A C 1
ATOM 678 O O . PRO A 1 90 ? 2.476 -2.658 -13.494 1.00 90.56 90 PRO A O 1
ATOM 681 N N . LEU A 1 91 ? 0.451 -2.856 -12.565 1.00 90.25 91 LEU A N 1
ATOM 682 C CA . LEU A 1 91 ? -0.235 -3.157 -13.815 1.00 90.25 91 LEU A CA 1
ATOM 683 C C . LEU A 1 91 ? -0.127 -1.954 -14.758 1.00 90.25 91 LEU A C 1
ATOM 685 O O . LEU A 1 91 ? -0.099 -0.806 -14.303 1.00 90.25 91 LEU A O 1
ATOM 689 N N . GLY A 1 92 ? -0.085 -2.205 -16.068 1.00 84.94 92 GLY A N 1
ATOM 690 C CA . GLY A 1 92 ? 0.077 -1.149 -17.076 1.00 84.94 92 GLY A CA 1
ATOM 691 C C . GLY A 1 92 ? -0.922 0.009 -16.917 1.00 84.94 92 GLY A C 1
ATOM 692 O O . GLY A 1 92 ? -0.538 1.177 -17.003 1.00 84.94 92 GLY A O 1
ATOM 693 N N . GLU A 1 93 ? -2.184 -0.293 -16.588 1.00 82.12 93 GLU A N 1
ATOM 694 C CA . GLU A 1 93 ? -3.223 0.717 -16.327 1.00 82.12 93 GLU A CA 1
ATOM 695 C C . GLU A 1 93 ? -2.925 1.574 -15.082 1.00 82.12 93 GLU A C 1
ATOM 697 O O . GLU A 1 93 ? -2.967 2.803 -15.143 1.00 82.12 93 GLU A O 1
ATOM 702 N N . VAL A 1 94 ? -2.510 0.944 -13.979 1.00 85.56 94 VAL A N 1
ATOM 703 C CA . VAL A 1 94 ? -2.165 1.624 -12.721 1.00 85.56 94 VAL A CA 1
ATOM 704 C C . VAL A 1 94 ? -0.927 2.498 -12.916 1.00 85.56 94 VAL A C 1
ATOM 706 O O . VAL A 1 94 ? -0.851 3.625 -12.414 1.00 85.56 94 VAL A O 1
ATOM 709 N N . ALA A 1 95 ? 0.042 2.007 -13.693 1.00 80.75 95 ALA A N 1
ATOM 710 C CA . ALA A 1 95 ? 1.244 2.743 -14.051 1.00 80.75 95 ALA A CA 1
ATOM 711 C C . ALA A 1 95 ? 0.920 4.022 -14.835 1.00 80.75 95 ALA A C 1
ATOM 713 O O . ALA A 1 95 ? 1.589 5.038 -14.637 1.00 80.75 95 ALA A O 1
ATOM 714 N N . PHE A 1 96 ? -0.081 3.974 -15.717 1.00 74.25 96 PHE A N 1
ATOM 715 C CA . PHE A 1 96 ? -0.514 5.113 -16.521 1.00 74.25 96 PHE A CA 1
ATOM 716 C C . PHE A 1 96 ? -1.181 6.197 -15.664 1.00 74.25 96 PHE A C 1
ATOM 718 O O . PHE A 1 96 ? -0.830 7.374 -15.780 1.00 74.25 96 PHE A O 1
ATOM 725 N N . GLU A 1 97 ? -2.084 5.807 -14.761 1.00 71.38 97 GLU A N 1
ATOM 726 C CA . GLU A 1 97 ? -2.823 6.743 -13.903 1.00 71.38 97 GLU A CA 1
ATOM 727 C C . GLU A 1 97 ? -1.934 7.413 -12.841 1.00 71.38 97 GLU A C 1
ATOM 729 O O . GLU A 1 97 ? -2.028 8.621 -12.612 1.00 71.38 97 GLU A O 1
ATOM 734 N N . SER A 1 98 ? -1.010 6.661 -12.235 1.00 65.69 98 SER A N 1
ATOM 735 C CA . SER A 1 98 ? -0.200 7.129 -11.096 1.00 65.69 98 SER A CA 1
ATOM 736 C C . SER A 1 98 ? 0.810 8.236 -11.449 1.00 65.69 98 SER A C 1
ATOM 738 O O . SER A 1 98 ? 1.262 8.984 -10.577 1.00 65.69 98 SER A O 1
ATOM 740 N N . ARG A 1 99 ? 1.167 8.376 -12.734 1.00 64.19 99 ARG A N 1
ATOM 741 C CA . ARG A 1 99 ? 2.264 9.246 -13.205 1.00 64.19 99 ARG A CA 1
ATOM 742 C C . ARG A 1 99 ? 1.859 10.674 -13.560 1.00 64.19 99 ARG A C 1
ATOM 744 O O . ARG A 1 99 ? 2.736 11.467 -13.884 1.00 64.19 99 ARG A O 1
ATOM 751 N N . GLY A 1 100 ? 0.570 11.019 -13.529 1.00 56.72 100 GLY A N 1
ATOM 752 C CA . GLY A 1 100 ? 0.110 12.364 -13.911 1.00 56.72 100 GLY A CA 1
ATOM 753 C C . GLY A 1 100 ? 0.273 12.701 -15.406 1.00 56.72 100 GLY A C 1
ATOM 754 O O . GLY A 1 100 ? 0.219 13.875 -15.763 1.00 56.72 100 GLY A O 1
ATOM 755 N N . GLY A 1 101 ? 0.441 11.681 -16.266 1.00 53.06 101 GLY A N 1
ATOM 756 C CA . GLY A 1 101 ? 0.659 11.785 -17.720 1.00 53.06 101 GLY A CA 1
ATOM 757 C C . GLY A 1 101 ? 2.101 12.173 -18.084 1.00 53.06 101 GLY A C 1
ATOM 758 O O . GLY A 1 101 ? 2.657 13.106 -17.530 1.00 53.06 101 GLY A O 1
ATOM 759 N N . MET A 1 102 ? 2.833 11.541 -18.998 1.00 54.84 102 MET A N 1
ATOM 760 C CA . MET A 1 102 ? 2.658 10.392 -19.885 1.00 54.84 102 MET A CA 1
ATOM 761 C C . MET A 1 102 ? 3.973 9.598 -19.804 1.00 54.84 102 MET A C 1
ATOM 763 O O . MET A 1 102 ? 5.040 10.216 -19.883 1.00 54.84 102 MET A O 1
ATOM 767 N N . PRO A 1 103 ? 3.964 8.260 -19.713 1.00 60.47 103 PRO A N 1
ATOM 768 C CA . PRO A 1 103 ? 5.158 7.504 -20.053 1.00 60.47 103 PRO A CA 1
ATOM 769 C C . PRO A 1 103 ? 5.490 7.770 -21.525 1.00 60.47 103 PRO A C 1
ATOM 771 O O . PRO A 1 103 ? 4.607 7.802 -22.384 1.00 60.47 103 PRO A O 1
ATOM 774 N N . HIS A 1 104 ? 6.772 7.975 -21.823 1.00 68.25 104 HIS A N 1
ATOM 775 C CA . HIS A 1 104 ? 7.256 7.988 -23.201 1.00 68.25 104 HIS A CA 1
ATOM 776 C C . HIS A 1 104 ? 6.670 6.781 -23.952 1.00 68.25 104 HIS A C 1
ATOM 778 O O . HIS A 1 104 ? 6.567 5.705 -23.366 1.00 68.25 104 HIS A O 1
ATOM 784 N N . ARG A 1 105 ? 6.262 6.925 -25.222 1.00 73.06 105 ARG A N 1
ATOM 785 C CA . ARG A 1 105 ? 5.505 5.864 -25.932 1.00 73.06 105 ARG A CA 1
ATOM 786 C C . ARG A 1 105 ? 6.213 4.498 -25.908 1.00 73.06 105 ARG A C 1
ATOM 788 O O . ARG A 1 105 ? 5.555 3.460 -25.909 1.00 73.06 105 ARG A O 1
ATOM 795 N N . ASP A 1 106 ? 7.544 4.541 -25.870 1.00 80.69 106 ASP A N 1
ATOM 796 C CA . ASP A 1 106 ? 8.438 3.381 -25.892 1.00 80.69 106 ASP A CA 1
ATOM 797 C C . ASP A 1 106 ? 8.774 2.843 -24.489 1.00 80.69 106 ASP A C 1
ATOM 799 O O . ASP A 1 106 ? 9.609 1.951 -24.366 1.00 80.69 106 ASP A O 1
ATOM 803 N N . TYR A 1 107 ? 8.158 3.378 -23.428 1.00 81.75 107 TYR A N 1
ATOM 804 C CA . TYR A 1 107 ? 8.336 2.858 -22.075 1.00 81.75 107 TYR A CA 1
ATOM 805 C C . TYR A 1 107 ? 7.810 1.408 -22.024 1.00 81.75 107 TYR A C 1
ATOM 807 O O . TYR A 1 107 ? 6.647 1.191 -22.380 1.00 81.75 107 TYR A O 1
ATOM 815 N N . PRO A 1 108 ? 8.603 0.419 -21.564 1.00 85.56 108 PRO A N 1
ATOM 816 C CA . PRO A 1 108 ? 8.228 -0.996 -21.602 1.00 85.56 108 PRO A CA 1
ATOM 817 C C . PRO A 1 108 ? 6.881 -1.309 -20.940 1.00 85.56 108 PRO A C 1
ATOM 819 O O . PRO A 1 108 ? 6.080 -2.025 -21.531 1.00 85.56 108 PRO A O 1
ATOM 822 N N . ILE A 1 109 ? 6.594 -0.689 -19.786 1.00 85.19 109 ILE A N 1
ATOM 823 C CA . ILE A 1 109 ? 5.332 -0.822 -19.031 1.00 85.19 109 ILE A CA 1
ATOM 824 C C . ILE A 1 109 ? 4.067 -0.537 -19.850 1.00 85.19 109 ILE A C 1
ATOM 826 O O . ILE A 1 109 ? 2.999 -1.019 -19.504 1.00 85.19 109 ILE A O 1
ATOM 830 N N . ASN A 1 110 ? 4.163 0.223 -20.945 1.00 78.75 110 ASN A N 1
ATOM 831 C CA . ASN A 1 110 ? 3.010 0.494 -21.810 1.00 78.75 110 ASN A CA 1
ATOM 832 C C . ASN A 1 110 ? 2.574 -0.736 -22.615 1.00 78.75 110 ASN A C 1
ATOM 834 O O . ASN A 1 110 ? 1.490 -0.740 -23.192 1.00 78.75 110 ASN A O 1
ATOM 838 N N . HIS A 1 111 ? 3.450 -1.734 -22.716 1.00 77.62 111 HIS A N 1
ATOM 839 C CA . HIS A 1 111 ? 3.271 -2.931 -23.534 1.00 77.62 111 HIS A CA 1
ATOM 840 C C . HIS A 1 111 ? 3.564 -4.209 -22.739 1.00 77.62 111 HIS A C 1
ATOM 842 O O . HIS A 1 111 ? 3.674 -5.285 -23.330 1.00 77.62 111 HIS A O 1
ATOM 848 N N . CYS A 1 112 ? 3.746 -4.095 -21.420 1.00 75.38 112 CYS A N 1
ATOM 849 C CA . CYS A 1 112 ? 4.042 -5.212 -20.539 1.00 75.38 112 CYS A CA 1
ATOM 850 C C . CYS A 1 112 ? 3.322 -5.086 -19.197 1.00 75.38 112 CYS A C 1
ATOM 852 O O . CYS A 1 112 ? 2.995 -3.990 -18.762 1.00 75.38 112 CYS A O 1
ATOM 854 N N . HIS A 1 113 ? 3.147 -6.221 -18.516 1.00 88.75 113 HIS A N 1
ATOM 855 C CA . HIS A 1 113 ? 2.522 -6.296 -17.193 1.00 88.75 113 HIS A CA 1
ATOM 856 C C . HIS A 1 113 ? 1.021 -5.915 -17.183 1.00 88.75 113 HIS A C 1
ATOM 858 O O . HIS A 1 113 ? 0.531 -5.217 -16.301 1.00 88.75 113 HIS A O 1
ATOM 864 N N . ASP A 1 114 ? 0.265 -6.414 -18.171 1.00 88.56 114 ASP A N 1
ATOM 865 C CA . ASP A 1 114 ? -1.211 -6.320 -18.215 1.00 88.56 114 ASP A CA 1
ATOM 866 C C . ASP A 1 114 ? -1.901 -7.233 -17.185 1.00 88.56 114 ASP A C 1
ATOM 868 O O . ASP A 1 114 ? -3.094 -7.112 -16.912 1.00 88.56 114 ASP A O 1
ATOM 872 N N . LYS A 1 115 ? -1.156 -8.197 -16.644 1.00 92.06 115 LYS A N 1
ATOM 873 C CA . LYS A 1 115 ? -1.594 -9.124 -15.605 1.00 92.06 115 LYS A CA 1
ATOM 874 C C . LYS A 1 115 ? -0.454 -9.343 -14.620 1.00 92.06 115 LYS A C 1
ATOM 876 O O . LYS A 1 115 ? 0.708 -9.270 -15.014 1.00 92.06 115 LYS A O 1
ATOM 881 N N . LEU A 1 116 ? -0.822 -9.687 -13.391 1.00 92.25 116 LEU A N 1
ATOM 882 C CA . LEU A 1 116 ? 0.117 -10.166 -12.383 1.00 92.25 116 LEU A CA 1
ATOM 883 C C . LEU A 1 116 ? 0.820 -11.445 -12.861 1.00 92.25 116 LEU A C 1
ATOM 885 O O . LEU A 1 116 ? 0.229 -12.260 -13.586 1.00 92.25 116 LEU A O 1
ATOM 889 N N . CYS A 1 117 ? 2.058 -11.638 -12.421 1.00 90.94 117 CYS A N 1
ATOM 890 C CA . CYS A 1 117 ? 2.796 -12.874 -12.605 1.00 90.94 117 CYS A CA 1
ATOM 891 C C . CYS A 1 117 ? 2.139 -14.043 -11.855 1.00 90.94 117 CYS A C 1
ATOM 893 O O . CYS A 1 117 ? 1.448 -13.886 -10.842 1.00 90.94 117 CYS A O 1
ATOM 895 N N . ASP A 1 118 ? 2.355 -15.254 -12.367 1.00 92.00 118 ASP A N 1
ATOM 896 C CA . ASP A 1 118 ? 1.745 -16.459 -11.810 1.00 92.00 118 ASP A CA 1
ATOM 897 C C . ASP A 1 118 ? 2.202 -16.686 -10.352 1.00 92.00 118 ASP A C 1
ATOM 899 O O . ASP A 1 118 ? 3.380 -16.565 -10.021 1.00 92.00 118 ASP A O 1
ATOM 903 N N . GLY A 1 119 ? 1.261 -17.022 -9.463 1.00 91.75 119 GLY A N 1
ATOM 904 C CA . GLY A 1 119 ? 1.530 -17.291 -8.040 1.00 91.75 119 GLY A CA 1
ATOM 905 C C . GLY A 1 119 ? 1.619 -16.055 -7.133 1.00 91.75 119 GLY A C 1
ATOM 906 O O . GLY A 1 119 ? 1.655 -16.202 -5.908 1.00 91.75 119 GLY A O 1
ATOM 907 N N . ILE A 1 120 ? 1.589 -14.839 -7.688 1.00 94.25 120 ILE A N 1
ATOM 908 C CA . ILE A 1 120 ? 1.635 -13.604 -6.893 1.00 94.25 120 ILE A CA 1
ATOM 909 C C . ILE A 1 120 ? 0.392 -13.455 -6.009 1.00 94.25 120 ILE A C 1
ATOM 911 O O . ILE A 1 120 ? 0.526 -13.204 -4.815 1.00 94.25 120 ILE A O 1
ATOM 915 N N . LEU A 1 121 ? -0.808 -13.709 -6.540 1.00 95.19 121 LEU A N 1
ATOM 916 C CA . LEU A 1 121 ? -2.044 -13.666 -5.742 1.00 95.19 121 LEU A CA 1
ATOM 917 C C . LEU A 1 121 ? -2.037 -14.677 -4.589 1.00 95.19 121 LEU A C 1
ATOM 919 O O . LEU A 1 121 ? -2.456 -14.352 -3.480 1.00 95.19 121 LEU A O 1
ATOM 923 N N . ASP A 1 122 ? -1.529 -15.887 -4.822 1.00 94.94 122 ASP A N 1
ATOM 924 C CA . ASP A 1 122 ? -1.424 -16.903 -3.771 1.00 94.94 122 ASP A CA 1
ATOM 925 C C . ASP A 1 122 ? -0.424 -16.477 -2.688 1.00 94.94 122 ASP A C 1
ATOM 927 O O . ASP A 1 122 ? -0.673 -16.681 -1.499 1.00 94.94 122 ASP A O 1
ATOM 931 N N . SER A 1 123 ? 0.663 -15.807 -3.081 1.00 91.94 123 SER A N 1
ATOM 932 C CA . SER A 1 123 ? 1.643 -15.236 -2.152 1.00 91.94 123 SER A CA 1
ATOM 933 C C . SER A 1 123 ? 1.037 -14.107 -1.313 1.00 91.94 123 SER A C 1
ATOM 935 O O . SER A 1 123 ? 1.204 -14.097 -0.092 1.00 91.94 123 SER A O 1
ATOM 937 N N . THR A 1 124 ? 0.261 -13.208 -1.929 1.00 94.06 124 THR A N 1
ATOM 938 C CA . THR A 1 124 ? -0.485 -12.151 -1.226 1.00 94.06 124 THR A CA 1
ATOM 939 C C . THR A 1 124 ? -1.468 -12.737 -0.216 1.00 94.06 124 THR A C 1
ATOM 941 O O . THR A 1 124 ? -1.516 -12.306 0.939 1.00 94.06 124 THR A O 1
ATOM 944 N N . ARG A 1 125 ? -2.225 -13.766 -0.612 1.00 95.56 125 ARG A N 1
ATOM 945 C CA . ARG A 1 125 ? -3.168 -14.473 0.270 1.00 95.56 125 ARG A CA 1
ATOM 946 C C . ARG A 1 125 ? -2.456 -15.178 1.417 1.00 95.56 125 ARG A C 1
ATOM 948 O O . ARG A 1 125 ? -2.941 -15.132 2.548 1.00 95.56 125 ARG A O 1
ATOM 955 N N . GLY A 1 126 ? -1.300 -15.783 1.143 1.00 93.56 126 GLY A N 1
ATOM 956 C CA . GLY A 1 126 ? -0.427 -16.388 2.146 1.00 93.56 126 GLY A CA 1
ATOM 957 C C . GLY A 1 126 ? 0.019 -15.373 3.197 1.00 93.56 126 GLY A C 1
ATOM 958 O O . GLY A 1 126 ? -0.190 -15.599 4.393 1.00 93.56 126 GLY A O 1
ATOM 959 N N . PHE A 1 127 ? 0.529 -14.217 2.760 1.00 92.00 127 PHE A N 1
ATOM 960 C CA . PHE A 1 127 ? 0.871 -13.109 3.655 1.00 92.00 127 PHE A CA 1
ATOM 961 C C . PHE A 1 127 ? -0.336 -12.671 4.491 1.00 92.00 127 PHE A C 1
ATOM 963 O O . PHE A 1 127 ? -0.264 -12.662 5.718 1.00 92.00 127 PHE A O 1
ATOM 970 N N . ARG A 1 128 ? -1.480 -12.395 3.850 1.00 93.62 128 ARG A N 1
ATOM 971 C CA . ARG A 1 128 ? -2.711 -11.977 4.537 1.00 93.62 128 ARG A CA 1
ATOM 972 C C . ARG A 1 128 ? -3.141 -12.973 5.615 1.00 93.62 128 ARG A C 1
ATOM 974 O O . ARG A 1 128 ? -3.502 -12.564 6.712 1.00 93.62 128 ARG A O 1
ATOM 981 N N . SER A 1 129 ? -3.087 -14.273 5.320 1.00 93.81 129 SER A N 1
ATOM 982 C CA . SER A 1 129 ? -3.514 -15.331 6.249 1.00 93.81 129 SER A CA 1
ATOM 983 C C . SER A 1 129 ? -2.639 -15.460 7.500 1.00 93.81 129 SER A C 1
ATOM 985 O O . SER A 1 129 ? -3.086 -16.005 8.507 1.00 93.81 129 SER A O 1
ATOM 987 N N . THR A 1 130 ? -1.405 -14.957 7.442 1.00 92.12 130 THR A N 1
ATOM 988 C CA . THR A 1 130 ? -0.413 -15.043 8.524 1.00 92.12 130 THR A CA 1
ATOM 989 C C . THR A 1 130 ? -0.072 -13.681 9.126 1.00 92.12 130 THR A C 1
ATOM 991 O O . THR A 1 130 ? 0.786 -13.594 10.004 1.00 92.12 130 THR A O 1
ATOM 994 N N . PHE A 1 131 ? -0.742 -12.617 8.677 1.00 92.94 131 PHE A N 1
ATOM 995 C CA . PHE A 1 131 ? -0.473 -11.256 9.110 1.00 92.94 131 PHE A CA 1
ATOM 996 C C . PHE A 1 131 ? -0.815 -11.056 10.594 1.00 92.94 131 PHE A C 1
ATOM 998 O O . PHE A 1 131 ? -1.961 -11.225 11.013 1.00 92.94 131 PHE A O 1
ATOM 1005 N N . ASP A 1 132 ? 0.180 -10.637 11.380 1.00 94.44 132 ASP A N 1
ATOM 1006 C CA . ASP A 1 132 ? -0.002 -10.202 12.766 1.00 94.44 132 ASP A CA 1
ATOM 1007 C C . ASP A 1 132 ? -0.108 -8.667 12.826 1.00 94.44 132 ASP A C 1
ATOM 1009 O O . ASP A 1 132 ? 0.882 -7.980 12.557 1.00 94.44 132 ASP A O 1
ATOM 1013 N N . PRO A 1 133 ? -1.252 -8.091 13.243 1.00 94.12 133 PRO A N 1
ATOM 1014 C CA . PRO A 1 133 ? -1.424 -6.641 13.332 1.00 94.12 133 PRO A CA 1
ATOM 1015 C C . PRO A 1 133 ? -0.515 -5.967 14.374 1.00 94.12 133 PRO A C 1
ATOM 1017 O O . PRO A 1 133 ? -0.420 -4.742 14.401 1.00 94.12 133 PRO A O 1
ATOM 1020 N N . ASN A 1 134 ? 0.195 -6.715 15.226 1.00 94.75 134 ASN A N 1
ATOM 1021 C CA . ASN A 1 134 ? 1.184 -6.146 16.148 1.00 94.75 134 ASN A CA 1
ATOM 1022 C C . ASN A 1 134 ? 2.538 -5.831 15.495 1.00 94.75 134 ASN A C 1
ATOM 1024 O O . ASN A 1 134 ? 3.400 -5.220 16.150 1.00 94.75 134 ASN A O 1
ATOM 1028 N N . ILE A 1 135 ? 2.742 -6.228 14.234 1.00 93.94 135 ILE A N 1
ATOM 1029 C CA . ILE A 1 135 ? 3.953 -5.886 13.484 1.00 93.94 135 ILE A CA 1
ATOM 1030 C C . ILE A 1 135 ? 4.023 -4.383 13.189 1.00 93.94 135 ILE A C 1
ATOM 1032 O O . ILE A 1 135 ? 5.094 -3.792 13.318 1.00 93.94 135 ILE A O 1
ATOM 1036 N N . VAL A 1 136 ? 2.881 -3.753 12.890 1.00 94.38 136 VAL A N 1
ATOM 1037 C CA . VAL A 1 136 ? 2.795 -2.315 12.609 1.00 94.38 136 VAL A CA 1
ATOM 1038 C C . VAL A 1 136 ? 2.920 -1.494 13.891 1.00 94.38 136 VAL A C 1
ATOM 1040 O O . VAL A 1 136 ? 2.447 -1.889 14.965 1.00 94.38 136 VAL A O 1
ATOM 1043 N N . LYS A 1 137 ? 3.607 -0.353 13.791 1.00 95.75 137 LYS A N 1
ATOM 1044 C CA . LYS A 1 137 ? 3.923 0.523 14.923 1.00 95.75 137 LYS A CA 1
ATOM 1045 C C . LYS A 1 137 ? 3.332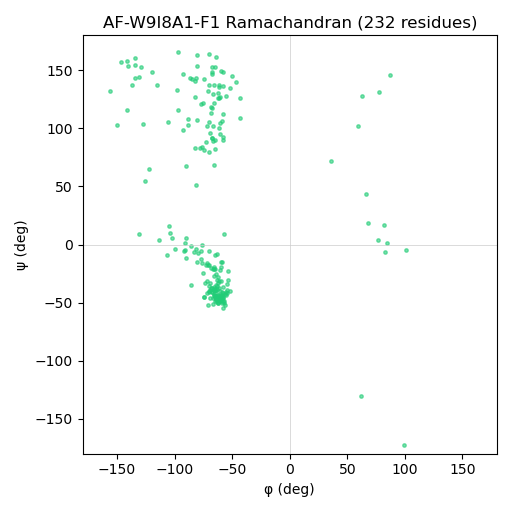 1.911 14.731 1.00 95.75 137 LYS A C 1
ATOM 1047 O O . LYS A 1 137 ? 3.210 2.409 13.620 1.00 95.75 137 LYS A O 1
ATOM 1052 N N . PHE A 1 138 ? 2.973 2.537 15.839 1.00 96.31 138 PHE A N 1
ATOM 1053 C CA . PHE A 1 138 ? 2.325 3.838 15.860 1.00 96.31 138 PHE A CA 1
ATOM 1054 C C . PHE A 1 138 ? 2.969 4.735 16.890 1.00 96.31 138 PHE A C 1
ATOM 1056 O O . PHE A 1 138 ? 3.460 4.284 17.928 1.00 96.31 138 PHE A O 1
ATOM 1063 N N . ASP A 1 139 ? 2.852 6.030 16.643 1.00 95.44 139 ASP A N 1
ATOM 1064 C CA . ASP A 1 139 ? 3.128 7.034 17.644 1.00 95.44 139 ASP A CA 1
ATOM 1065 C C . ASP A 1 139 ? 2.299 6.796 18.916 1.00 95.44 139 ASP A C 1
ATOM 1067 O O . ASP A 1 139 ? 1.071 6.688 18.870 1.00 95.44 139 ASP A O 1
ATOM 1071 N N . SER A 1 140 ? 2.960 6.748 20.073 1.00 96.50 140 SER A N 1
ATOM 1072 C CA . SER A 1 140 ? 2.277 6.582 21.361 1.00 96.50 140 SER A CA 1
ATOM 1073 C C . SER A 1 140 ? 1.177 7.620 21.613 1.00 96.50 140 SER A C 1
ATOM 1075 O O . SER A 1 140 ? 0.154 7.278 22.204 1.00 96.50 140 SER A O 1
ATOM 1077 N N . ARG A 1 141 ? 1.327 8.868 21.140 1.00 96.94 141 ARG A N 1
ATOM 1078 C CA . ARG A 1 141 ? 0.284 9.897 21.272 1.00 96.94 141 ARG A CA 1
ATOM 1079 C C . ARG A 1 141 ? -0.950 9.539 20.461 1.00 96.94 141 ARG A C 1
ATOM 1081 O O . ARG A 1 141 ? -2.048 9.767 20.954 1.00 96.94 141 ARG A O 1
ATOM 1088 N N . LEU A 1 142 ? -0.785 8.983 19.260 1.00 97.31 142 LEU A N 1
ATOM 1089 C CA . LEU A 1 142 ? -1.907 8.551 18.426 1.00 97.31 142 LEU A CA 1
ATOM 1090 C C . LEU A 1 142 ? -2.692 7.431 19.116 1.00 97.31 142 LEU A C 1
ATOM 1092 O O . LEU A 1 142 ? -3.905 7.556 19.268 1.00 97.31 142 LEU A O 1
ATOM 1096 N N . LEU A 1 143 ? -2.009 6.387 19.601 1.00 97.00 143 LEU A N 1
ATOM 1097 C CA . LEU A 1 143 ? -2.682 5.266 20.270 1.00 97.00 143 LEU A CA 1
ATOM 1098 C C . LEU A 1 143 ? -3.435 5.713 21.524 1.00 97.00 143 LEU A C 1
ATOM 1100 O O . LEU A 1 143 ? -4.604 5.378 21.698 1.00 97.00 143 LEU A O 1
ATOM 1104 N N . PHE A 1 144 ? -2.799 6.515 22.379 1.00 96.62 144 PHE A N 1
ATOM 1105 C CA . PHE A 1 144 ? -3.455 6.974 23.601 1.00 96.62 144 PHE A CA 1
ATOM 1106 C C . PHE A 1 144 ? -4.557 8.005 23.332 1.00 96.62 144 PHE A C 1
ATOM 1108 O O . PHE A 1 144 ? -5.555 8.014 24.048 1.00 96.62 144 PHE A O 1
ATOM 1115 N N . ALA A 1 145 ? -4.435 8.834 22.290 1.00 97.69 145 ALA A N 1
ATOM 1116 C CA . ALA A 1 145 ? -5.514 9.729 21.875 1.00 97.69 145 ALA A CA 1
ATOM 1117 C C . ALA A 1 145 ? -6.714 8.964 21.302 1.00 97.69 145 ALA A C 1
ATOM 1119 O O . ALA A 1 145 ? -7.849 9.357 21.555 1.00 97.69 145 ALA A O 1
ATOM 1120 N N . PHE A 1 146 ? -6.474 7.879 20.559 1.00 98.12 146 PHE A N 1
ATOM 1121 C CA . PHE A 1 146 ? -7.528 6.986 20.084 1.00 98.12 146 PHE A CA 1
ATOM 1122 C C . PHE A 1 146 ? -8.263 6.330 21.256 1.00 98.12 146 PHE A C 1
ATOM 1124 O O . PHE A 1 146 ? -9.480 6.444 21.339 1.00 98.12 146 PHE A O 1
ATOM 1131 N N . GLN A 1 147 ? -7.526 5.745 22.206 1.00 97.88 147 GLN A N 1
ATOM 1132 C CA . GLN A 1 147 ? -8.110 5.095 23.385 1.00 97.88 147 GLN A CA 1
ATOM 1133 C C . GLN A 1 147 ? -8.899 6.052 24.291 1.00 97.88 147 GLN A C 1
ATOM 1135 O O . GLN A 1 147 ? -9.866 5.663 24.940 1.00 97.88 147 GLN A O 1
ATOM 1140 N N . ALA A 1 148 ? -8.470 7.312 24.376 1.00 97.75 148 ALA A N 1
ATOM 1141 C CA . ALA A 1 148 ? -9.159 8.322 25.172 1.00 97.75 148 ALA A CA 1
ATOM 1142 C C . ALA A 1 148 ? -10.443 8.849 24.503 1.00 97.75 148 ALA A C 1
ATOM 1144 O O . ALA A 1 148 ? -11.247 9.507 25.167 1.00 97.75 148 ALA A O 1
ATOM 1145 N N . ALA A 1 149 ? -10.636 8.610 23.202 1.00 97.69 149 ALA A N 1
ATOM 1146 C CA . ALA A 1 149 ? -11.804 9.081 22.473 1.00 97.69 149 ALA A CA 1
ATOM 1147 C C . ALA A 1 149 ? -13.002 8.146 22.686 1.00 97.69 149 ALA A C 1
ATOM 1149 O O . ALA A 1 149 ? -12.877 6.926 22.693 1.00 97.69 149 ALA A O 1
ATOM 1150 N N . SER A 1 150 ? -14.200 8.713 22.832 1.00 96.56 150 SER A N 1
ATOM 1151 C CA . SER A 1 150 ? -15.412 7.904 22.984 1.00 96.56 150 SER A CA 1
ATOM 1152 C C . SER A 1 150 ? -15.775 7.211 21.663 1.00 96.56 150 SER A C 1
ATOM 1154 O O . SER A 1 150 ? -15.833 7.903 20.640 1.00 96.56 150 SER A O 1
ATOM 1156 N N . PRO A 1 151 ? -16.077 5.898 21.658 1.00 95.19 151 PRO A N 1
ATOM 1157 C CA . PRO A 1 151 ? -16.524 5.194 20.458 1.00 95.19 151 PRO A CA 1
ATOM 1158 C C . PRO A 1 151 ? -17.704 5.891 19.768 1.00 95.19 151 PRO A C 1
ATOM 1160 O O . PRO A 1 151 ? -18.650 6.321 20.430 1.00 95.19 151 PRO A O 1
ATOM 1163 N N . GLY A 1 152 ? -17.635 6.023 18.440 1.00 92.56 152 GLY A N 1
ATOM 1164 C CA . GLY A 1 152 ? -18.639 6.718 17.621 1.00 92.56 152 GLY A CA 1
ATOM 1165 C C . GLY A 1 152 ? -18.579 8.250 17.677 1.00 92.56 152 GLY A C 1
ATOM 1166 O O . GLY A 1 152 ? -19.434 8.922 17.101 1.00 92.56 152 GLY A O 1
ATOM 1167 N N . SER A 1 153 ? -17.599 8.828 18.379 1.00 97.81 153 SER A N 1
ATOM 1168 C CA . SER A 1 153 ? -17.302 10.258 18.273 1.00 97.81 153 SER A CA 1
ATOM 1169 C C . SER A 1 153 ? -16.453 10.554 17.037 1.00 97.81 153 SER A C 1
ATOM 1171 O O . SER A 1 153 ? -15.624 9.743 16.630 1.00 97.81 153 SER A O 1
ATOM 1173 N N . LEU A 1 154 ? -16.555 11.779 16.514 1.00 97.69 154 LEU A N 1
ATOM 1174 C CA . LEU A 1 154 ? -15.716 12.235 15.400 1.00 97.69 154 LEU A CA 1
ATOM 1175 C C . LEU A 1 154 ? -14.214 12.070 15.691 1.00 97.69 154 LEU A C 1
ATOM 1177 O O . LEU A 1 154 ? -13.441 11.705 14.810 1.00 97.69 154 LEU A O 1
ATOM 1181 N N . SER A 1 155 ? -13.789 12.334 16.931 1.00 97.88 155 SER A N 1
ATOM 1182 C CA . SER A 1 155 ? -12.392 12.157 17.334 1.00 97.88 155 SER A CA 1
ATOM 1183 C C . SER A 1 155 ? -11.963 10.695 17.292 1.00 97.88 155 SER A C 1
ATOM 1185 O O . SER A 1 155 ? -10.849 10.419 16.863 1.00 97.88 155 SER A O 1
ATOM 1187 N N . PHE A 1 156 ? -12.829 9.768 17.700 1.00 98.06 156 PHE A N 1
ATOM 1188 C CA . PHE A 1 156 ? -12.552 8.338 17.606 1.00 98.06 156 PHE A CA 1
ATOM 1189 C C . PHE A 1 156 ? -12.429 7.902 16.144 1.00 98.06 156 PHE A C 1
ATOM 1191 O O . PHE A 1 156 ? -11.429 7.292 15.772 1.00 98.06 156 PHE A O 1
ATOM 1198 N N . ASP A 1 157 ? -13.389 8.293 15.305 1.00 97.81 157 ASP A N 1
ATOM 1199 C CA . ASP A 1 157 ? -13.444 7.881 13.900 1.00 97.81 157 ASP A CA 1
ATOM 1200 C C . ASP A 1 157 ? -12.242 8.399 13.100 1.00 97.81 157 ASP A C 1
ATOM 1202 O O . ASP A 1 157 ? -11.605 7.641 12.369 1.00 97.81 157 ASP A O 1
ATOM 1206 N N . ILE A 1 158 ? -11.860 9.669 13.285 1.00 98.12 158 ILE A N 1
ATOM 1207 C CA . ILE A 1 158 ? -10.683 10.247 12.617 1.00 98.12 158 ILE A CA 1
ATOM 1208 C C . ILE A 1 158 ? -9.404 9.516 13.031 1.00 98.12 158 ILE A C 1
ATOM 1210 O O . ILE A 1 158 ? -8.561 9.219 12.186 1.00 98.12 158 ILE A O 1
ATOM 1214 N N . ARG A 1 159 ? -9.244 9.211 14.323 1.00 98.12 159 ARG A N 1
ATOM 1215 C CA . ARG A 1 159 ? -8.046 8.525 14.824 1.00 98.12 159 ARG A CA 1
ATOM 1216 C C . ARG A 1 159 ? -7.990 7.076 14.360 1.00 98.12 159 ARG A C 1
ATOM 1218 O O . ARG A 1 159 ? -6.907 6.594 14.043 1.00 98.12 159 ARG A O 1
ATOM 1225 N N . LEU A 1 160 ? -9.137 6.406 14.255 1.00 98.00 160 LEU A N 1
ATOM 1226 C CA . LEU A 1 160 ? -9.217 5.079 13.655 1.00 98.00 160 LEU A CA 1
ATOM 1227 C C . LEU A 1 160 ? -8.800 5.113 12.179 1.00 98.00 160 LEU A C 1
ATOM 1229 O O . LEU A 1 160 ? -7.997 4.282 11.763 1.00 98.00 160 LEU A O 1
ATOM 1233 N N . ILE A 1 161 ? -9.278 6.091 11.402 1.00 97.75 161 ILE A N 1
ATOM 1234 C CA . ILE A 1 161 ? -8.872 6.278 9.999 1.00 97.75 161 ILE A CA 1
ATOM 1235 C C . ILE A 1 161 ? -7.361 6.520 9.895 1.00 97.75 161 ILE A C 1
ATOM 1237 O O . ILE A 1 161 ? -6.705 5.911 9.055 1.00 97.75 161 ILE A O 1
ATOM 1241 N N . GLU A 1 162 ? -6.797 7.363 10.762 1.00 98.00 162 GLU A N 1
ATOM 1242 C CA . GLU A 1 162 ? -5.355 7.633 10.809 1.00 98.00 162 GLU A CA 1
ATOM 1243 C C . GLU A 1 162 ? -4.546 6.358 11.105 1.00 98.00 162 GLU A C 1
ATOM 1245 O O . GLU A 1 162 ? -3.585 6.057 10.396 1.00 98.00 162 GLU A O 1
ATOM 1250 N N . ILE A 1 163 ? -4.973 5.557 12.088 1.00 98.00 163 ILE A N 1
ATOM 1251 C CA . ILE A 1 163 ? -4.366 4.256 12.408 1.00 98.00 163 ILE A CA 1
ATOM 1252 C C . ILE A 1 163 ? -4.450 3.300 11.210 1.00 98.00 163 ILE A C 1
ATOM 1254 O O . ILE A 1 163 ? -3.459 2.651 10.873 1.00 98.00 163 ILE A O 1
ATOM 1258 N N . ILE A 1 164 ? -5.598 3.211 10.537 1.00 97.19 164 ILE A N 1
ATOM 1259 C CA . ILE A 1 164 ? -5.771 2.340 9.365 1.00 97.19 164 ILE A CA 1
ATOM 1260 C C . ILE A 1 164 ? -4.857 2.790 8.221 1.00 97.19 164 ILE A C 1
ATOM 1262 O O . ILE A 1 164 ? -4.153 1.957 7.657 1.00 97.19 164 ILE A O 1
ATOM 1266 N N . ALA A 1 165 ? -4.809 4.089 7.916 1.00 96.12 165 ALA A N 1
ATOM 1267 C CA . ALA A 1 165 ? -3.952 4.631 6.862 1.00 96.12 165 ALA A CA 1
ATOM 1268 C C . ALA A 1 165 ? -2.469 4.324 7.129 1.00 96.12 165 ALA A C 1
ATOM 1270 O O . ALA A 1 165 ? -1.767 3.812 6.259 1.00 96.12 165 ALA A O 1
ATOM 1271 N N . ILE A 1 166 ? -2.010 4.548 8.364 1.00 96.12 166 ILE A N 1
ATOM 1272 C CA . ILE A 1 166 ? -0.642 4.226 8.792 1.00 96.12 166 ILE A CA 1
ATOM 1273 C C . ILE A 1 166 ? -0.370 2.712 8.727 1.00 96.12 166 ILE A C 1
ATOM 1275 O O . ILE A 1 166 ? 0.745 2.306 8.394 1.00 96.12 166 ILE A O 1
ATOM 1279 N N . SER A 1 167 ? -1.365 1.873 9.026 1.00 96.56 167 SER A N 1
ATOM 1280 C CA . SER A 1 167 ? -1.242 0.411 8.928 1.00 96.56 167 SER A CA 1
ATOM 1281 C C . SER A 1 167 ? -1.066 -0.030 7.480 1.00 96.56 167 SER A C 1
ATOM 1283 O O . SER A 1 167 ? -0.122 -0.752 7.176 1.00 96.56 167 SER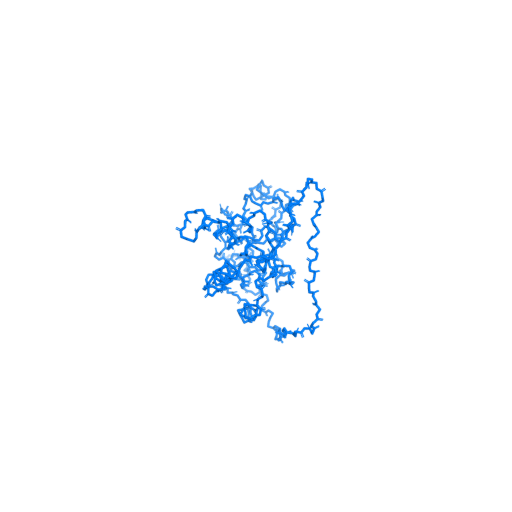 A O 1
ATOM 1285 N N . VAL A 1 168 ? -1.941 0.437 6.584 1.00 95.75 168 VAL A N 1
ATOM 1286 C CA . VAL A 1 168 ? -1.900 0.112 5.151 1.00 95.75 168 VAL A CA 1
ATOM 1287 C C . VAL A 1 168 ? -0.565 0.538 4.542 1.00 95.75 168 VAL A C 1
ATOM 1289 O O . VAL A 1 168 ? 0.033 -0.239 3.796 1.00 95.75 168 VAL A O 1
ATOM 1292 N N . HIS A 1 169 ? -0.061 1.717 4.929 1.00 95.00 169 HIS A N 1
ATOM 1293 C CA . HIS A 1 169 ? 1.269 2.195 4.545 1.00 95.00 169 HIS A CA 1
ATOM 1294 C C . HIS A 1 169 ? 2.383 1.248 4.976 1.00 95.00 169 HIS A C 1
ATOM 1296 O O . HIS A 1 169 ? 3.186 0.801 4.163 1.00 95.00 169 HIS A O 1
ATOM 1302 N N . GLN A 1 170 ? 2.436 0.924 6.267 1.00 95.44 170 GLN A N 1
ATOM 1303 C CA . GLN A 1 170 ? 3.501 0.083 6.803 1.00 95.44 170 GLN A CA 1
ATOM 1304 C C . GLN A 1 170 ? 3.473 -1.326 6.221 1.00 95.44 170 GLN A C 1
ATOM 1306 O O . GLN A 1 170 ? 4.530 -1.908 6.006 1.00 95.44 170 GLN A O 1
ATOM 1311 N N . ILE A 1 171 ? 2.292 -1.873 5.936 1.00 95.12 171 ILE A N 1
ATOM 1312 C CA . ILE A 1 171 ? 2.177 -3.174 5.276 1.00 95.12 171 ILE A CA 1
ATOM 1313 C C . ILE A 1 171 ? 2.747 -3.103 3.855 1.00 95.12 171 ILE A C 1
ATOM 1315 O O . ILE A 1 171 ? 3.533 -3.973 3.490 1.00 95.12 171 ILE A O 1
ATOM 1319 N N . ALA A 1 172 ? 2.437 -2.054 3.087 1.00 93.88 172 ALA A N 1
ATOM 1320 C CA . ALA A 1 172 ? 3.029 -1.836 1.765 1.00 93.88 172 ALA A CA 1
ATOM 1321 C C . ALA A 1 172 ? 4.566 -1.749 1.829 1.00 93.88 172 ALA A C 1
ATOM 1323 O O . ALA A 1 172 ? 5.254 -2.424 1.063 1.00 93.88 172 ALA A O 1
ATOM 1324 N N . VAL A 1 173 ? 5.105 -0.998 2.798 1.00 93.62 173 VAL A N 1
ATOM 1325 C CA . VAL A 1 173 ? 6.551 -0.912 3.074 1.00 93.62 173 VAL A CA 1
ATOM 1326 C C . VAL A 1 173 ? 7.140 -2.292 3.379 1.00 93.62 173 VAL A C 1
ATOM 1328 O O . VAL A 1 173 ? 8.157 -2.669 2.799 1.00 93.62 173 VAL A O 1
ATOM 1331 N N . ILE A 1 174 ? 6.503 -3.065 4.265 1.00 92.69 174 ILE A N 1
ATOM 1332 C CA . ILE A 1 174 ? 6.946 -4.416 4.637 1.00 92.69 174 ILE A CA 1
ATOM 1333 C C . ILE A 1 174 ? 6.983 -5.322 3.404 1.00 92.69 174 ILE A C 1
ATOM 1335 O O . ILE A 1 174 ? 7.993 -5.981 3.174 1.00 92.69 174 ILE A O 1
ATOM 1339 N N . LEU A 1 175 ? 5.923 -5.337 2.595 1.00 92.50 175 LEU A N 1
ATOM 1340 C CA . LEU A 1 175 ? 5.847 -6.158 1.385 1.00 92.50 175 LEU A CA 1
ATOM 1341 C C . LEU A 1 175 ? 6.920 -5.775 0.361 1.00 92.50 175 LEU A C 1
ATOM 1343 O O . LEU A 1 175 ? 7.582 -6.655 -0.188 1.00 92.50 175 LEU A O 1
ATOM 1347 N N . PHE A 1 176 ? 7.138 -4.476 0.154 1.00 91.25 176 PHE A N 1
ATOM 1348 C CA . PHE A 1 176 ? 8.158 -3.976 -0.764 1.00 91.25 176 PHE A CA 1
ATOM 1349 C C . PHE A 1 176 ? 9.584 -4.331 -0.318 1.00 91.25 176 PHE A C 1
ATOM 1351 O O . PHE A 1 176 ? 10.435 -4.645 -1.149 1.00 91.25 176 PHE A O 1
ATOM 1358 N N . ILE A 1 177 ? 9.857 -4.287 0.991 1.00 89.50 177 ILE A N 1
ATOM 1359 C CA . ILE A 1 177 ? 11.174 -4.626 1.550 1.00 89.50 177 ILE A CA 1
ATOM 1360 C C . ILE A 1 177 ? 11.410 -6.137 1.543 1.00 89.50 177 ILE A C 1
ATOM 1362 O O . ILE A 1 177 ? 12.503 -6.579 1.196 1.00 89.50 177 ILE A O 1
ATOM 1366 N N . LEU A 1 178 ? 10.413 -6.925 1.961 1.00 83.12 178 LEU A N 1
ATOM 1367 C CA . LEU A 1 178 ? 10.537 -8.380 2.058 1.00 83.12 178 LEU A CA 1
ATOM 1368 C C . LEU A 1 178 ? 10.711 -9.037 0.695 1.00 83.12 178 LEU A C 1
ATOM 1370 O O . LEU A 1 178 ? 11.297 -10.118 0.629 1.00 83.12 178 LEU A O 1
ATOM 1374 N N . ASN A 1 179 ? 10.206 -8.411 -0.370 1.00 71.75 179 ASN A N 1
ATOM 1375 C CA . ASN A 1 179 ? 10.298 -8.993 -1.689 1.00 71.75 179 ASN A CA 1
ATOM 1376 C C . ASN A 1 179 ? 11.468 -8.439 -2.505 1.00 71.75 179 ASN A C 1
ATOM 1378 O O . ASN A 1 179 ? 11.672 -7.231 -2.666 1.00 71.75 179 ASN A O 1
ATOM 1382 N N . GLU A 1 180 ? 12.219 -9.355 -3.112 1.00 62.53 180 GLU A N 1
ATOM 1383 C CA . GLU A 1 180 ? 13.160 -9.000 -4.166 1.00 62.53 180 GLU A CA 1
ATOM 1384 C C . GLU A 1 180 ? 12.479 -8.712 -5.505 1.00 62.53 180 GLU A C 1
ATOM 1386 O O . GLU A 1 180 ? 13.186 -8.290 -6.398 1.00 62.53 180 GLU A O 1
ATOM 1391 N N . GLY A 1 181 ? 11.145 -8.797 -5.626 1.00 63.28 181 GLY A N 1
ATOM 1392 C CA . GLY A 1 181 ? 10.383 -8.459 -6.837 1.00 63.28 181 GLY A CA 1
ATOM 1393 C C . GLY A 1 181 ? 10.748 -9.360 -8.019 1.00 63.28 181 GLY A C 1
ATOM 1394 O O . GLY A 1 181 ? 11.911 -9.457 -8.399 1.00 63.28 181 GLY A O 1
ATOM 1395 N N . LEU A 1 182 ? 9.775 -9.992 -8.677 1.00 69.88 182 LEU A N 1
ATOM 1396 C 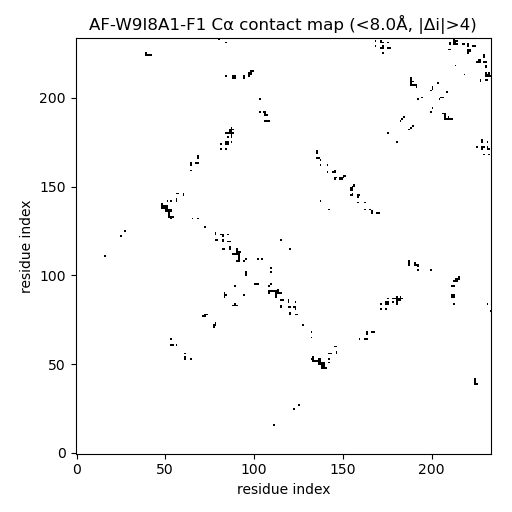CA . LEU A 1 182 ? 10.081 -10.782 -9.885 1.00 69.88 182 LEU A CA 1
ATOM 1397 C C . LEU A 1 182 ? 10.707 -9.919 -10.994 1.00 69.88 182 LEU A C 1
ATOM 1399 O O . LEU A 1 182 ? 11.420 -10.423 -11.861 1.00 69.88 182 LEU A O 1
ATOM 1403 N N . HIS A 1 183 ? 10.471 -8.612 -10.910 1.00 78.00 183 HIS A N 1
ATOM 1404 C CA . HIS A 1 183 ? 10.874 -7.609 -11.877 1.00 78.00 183 HIS A CA 1
ATOM 1405 C C . HIS A 1 183 ? 12.081 -6.748 -11.463 1.00 78.00 183 HIS A C 1
ATOM 1407 O O . HIS A 1 183 ? 12.405 -5.790 -12.163 1.00 78.00 183 HIS A O 1
ATOM 1413 N N . LYS A 1 184 ? 12.812 -7.060 -10.377 1.00 66.88 184 LYS A N 1
ATOM 1414 C CA . LYS A 1 184 ? 14.117 -6.402 -10.167 1.00 66.88 184 LYS A CA 1
ATOM 1415 C C . LYS A 1 184 ? 15.076 -6.906 -11.253 1.00 66.88 184 LYS A C 1
ATOM 1417 O O . LYS A 1 184 ? 15.384 -8.097 -11.297 1.00 66.88 184 LYS A O 1
ATOM 1422 N N . ASN A 1 185 ? 15.578 -6.005 -12.103 1.00 69.94 185 ASN A N 1
ATOM 1423 C CA . ASN A 1 185 ? 16.503 -6.256 -13.224 1.00 69.94 185 ASN A CA 1
ATOM 1424 C C . ASN A 1 185 ? 15.897 -6.755 -14.553 1.00 69.94 185 ASN A C 1
ATOM 1426 O O . ASN A 1 185 ? 16.637 -7.253 -15.407 1.00 69.94 185 ASN A O 1
ATOM 1430 N N . ASP A 1 186 ? 14.590 -6.624 -14.777 1.00 79.12 186 ASP A N 1
ATOM 1431 C CA . ASP A 1 186 ? 14.009 -6.908 -16.100 1.00 79.12 186 ASP A CA 1
ATOM 1432 C C . ASP A 1 186 ? 14.159 -5.738 -17.098 1.00 79.12 186 ASP A C 1
ATOM 1434 O O . ASP A 1 186 ? 13.828 -5.873 -18.280 1.00 79.12 186 ASP A O 1
ATOM 1438 N N . GLY A 1 187 ? 14.712 -4.611 -16.635 1.00 80.69 187 GLY A N 1
ATOM 1439 C CA . GLY A 1 187 ? 14.975 -3.411 -17.420 1.00 80.69 187 GLY A CA 1
ATOM 1440 C C . GLY A 1 187 ? 13.780 -2.469 -17.535 1.00 80.69 187 GLY A C 1
ATOM 1441 O O . GLY A 1 187 ? 13.903 -1.447 -18.208 1.00 80.69 187 GLY A O 1
ATOM 1442 N N . VAL A 1 188 ? 12.633 -2.785 -16.920 1.00 84.31 188 VAL A N 1
ATOM 1443 C CA . VAL A 1 188 ? 11.442 -1.926 -16.953 1.00 84.31 188 VAL A CA 1
ATOM 1444 C C . VAL A 1 188 ? 11.627 -0.720 -16.035 1.00 84.31 188 VAL A C 1
ATOM 1446 O O . VAL A 1 188 ? 11.335 0.398 -16.453 1.00 84.31 188 VAL A O 1
ATOM 1449 N N . ILE A 1 189 ? 12.138 -0.928 -14.818 1.00 82.94 189 ILE A N 1
ATOM 1450 C CA . ILE A 1 189 ? 12.356 0.140 -13.826 1.00 82.94 189 ILE A CA 1
ATOM 1451 C C . ILE A 1 189 ? 13.529 1.035 -14.251 1.00 82.94 189 ILE A C 1
ATOM 1453 O O . ILE A 1 189 ? 13.442 2.259 -14.181 1.00 82.94 189 ILE A O 1
ATOM 1457 N N . GLU A 1 190 ? 14.612 0.438 -14.753 1.00 84.25 190 GLU A N 1
ATOM 1458 C CA . GLU A 1 190 ? 15.831 1.144 -15.164 1.00 84.25 190 GLU A CA 1
ATOM 1459 C C . GLU A 1 190 ? 15.696 1.850 -16.522 1.00 84.25 190 GLU A C 1
ATOM 1461 O O . GLU A 1 190 ? 16.617 2.551 -16.958 1.00 84.25 190 GLU A O 1
ATOM 1466 N N . TRP A 1 191 ? 14.570 1.664 -17.216 1.00 87.25 191 TRP A N 1
ATOM 1467 C CA . TRP A 1 191 ? 14.352 2.252 -18.527 1.00 87.25 191 TRP A CA 1
ATOM 1468 C C . TRP A 1 191 ? 14.358 3.783 -18.457 1.00 87.25 191 TRP A C 1
ATOM 1470 O O . TRP A 1 191 ? 13.636 4.403 -17.673 1.00 87.25 191 TRP A O 1
ATOM 1480 N N . ALA A 1 192 ? 15.132 4.405 -19.345 1.00 84.50 192 ALA A N 1
ATOM 1481 C CA . ALA A 1 192 ? 15.161 5.849 -19.527 1.00 84.50 192 ALA A CA 1
ATOM 1482 C C . ALA A 1 192 ? 15.115 6.198 -21.023 1.00 84.50 192 ALA A C 1
ATOM 1484 O O . ALA A 1 192 ? 15.752 5.513 -21.832 1.00 84.50 192 ALA A O 1
ATOM 1485 N N . PRO A 1 193 ? 14.415 7.278 -21.415 1.00 83.69 193 PRO A N 1
ATOM 1486 C CA . PRO A 1 193 ? 14.395 7.710 -22.803 1.00 83.69 193 PRO A CA 1
ATOM 1487 C C . PRO A 1 193 ? 15.759 8.277 -23.227 1.00 83.69 193 PRO A C 1
ATOM 1489 O O . PRO A 1 193 ? 16.584 8.657 -22.381 1.00 83.69 193 PRO A O 1
ATOM 1492 N N . PRO A 1 194 ? 16.006 8.413 -24.544 1.00 86.75 194 PRO A N 1
ATOM 1493 C CA . PRO A 1 194 ? 17.193 9.087 -25.053 1.00 86.75 194 PRO A CA 1
ATOM 1494 C C . PRO A 1 194 ? 17.395 10.463 -24.404 1.00 86.75 194 PRO A C 1
ATOM 1496 O O . PRO A 1 194 ? 16.441 11.204 -24.170 1.00 86.75 194 PRO A O 1
ATOM 1499 N N 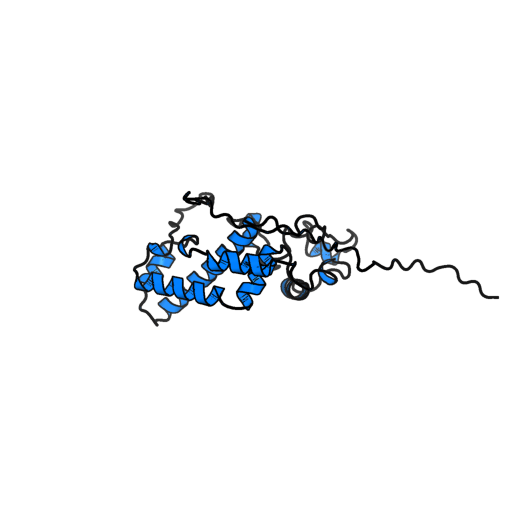. LYS A 1 195 ? 18.653 10.861 -24.175 1.00 86.50 195 LYS A N 1
ATOM 1500 C CA . LYS A 1 195 ? 19.002 12.176 -23.590 1.00 86.50 195 LYS A CA 1
ATOM 1501 C C . LYS A 1 195 ? 18.498 13.376 -24.406 1.00 86.50 195 LYS A C 1
ATOM 1503 O O . LYS A 1 195 ? 18.476 14.494 -23.905 1.00 86.50 195 LYS A O 1
ATOM 1508 N N . SER A 1 196 ? 18.091 13.150 -25.655 1.00 87.94 196 SER A N 1
ATOM 1509 C CA . SER A 1 196 ? 17.449 14.147 -26.510 1.00 87.94 196 SER A CA 1
ATOM 1510 C C . SER A 1 196 ? 16.003 14.474 -26.118 1.00 87.94 196 SER A C 1
ATOM 1512 O O . SER A 1 196 ? 15.505 15.515 -26.547 1.00 87.94 196 SER A O 1
ATOM 1514 N N . ASP A 1 197 ? 15.325 13.637 -25.324 1.00 84.62 197 ASP A N 1
ATOM 1515 C CA . ASP A 1 197 ? 13.963 13.902 -24.844 1.00 84.62 197 ASP A CA 1
ATOM 1516 C C . ASP A 1 197 ? 13.961 14.942 -23.715 1.00 84.62 197 ASP A C 1
ATOM 1518 O O . ASP A 1 197 ? 13.956 14.641 -22.520 1.00 84.62 197 ASP A O 1
ATOM 1522 N N . LYS A 1 198 ? 13.976 16.213 -24.112 1.00 84.69 198 LYS A N 1
ATOM 1523 C CA . LYS A 1 198 ? 14.037 17.338 -23.175 1.00 84.69 198 LYS A CA 1
ATOM 1524 C C . LYS A 1 198 ? 12.835 17.417 -22.235 1.00 84.69 198 LYS A C 1
ATOM 1526 O O . LYS A 1 198 ? 12.993 17.972 -21.153 1.00 84.69 198 LYS A O 1
ATOM 1531 N N . ILE A 1 199 ? 11.661 16.918 -22.637 1.00 81.75 199 ILE A N 1
ATOM 1532 C CA . ILE A 1 199 ? 10.454 16.988 -21.804 1.00 81.75 199 ILE A CA 1
ATOM 1533 C C . ILE A 1 199 ? 10.629 16.035 -20.629 1.00 81.75 199 ILE A C 1
ATOM 1535 O O . ILE A 1 199 ? 10.535 16.460 -19.480 1.00 81.75 199 ILE A O 1
ATOM 1539 N N . TRP A 1 200 ? 10.977 14.778 -20.904 1.00 80.94 200 TRP A N 1
ATOM 1540 C CA . TRP A 1 200 ? 11.181 13.800 -19.843 1.00 80.94 200 TRP A CA 1
ATOM 1541 C C . TRP A 1 200 ? 12.304 14.220 -18.888 1.00 80.94 200 TRP A C 1
ATOM 1543 O O . TRP A 1 200 ? 12.098 14.244 -17.680 1.00 80.94 200 TRP A O 1
ATOM 1553 N N . TRP A 1 201 ? 13.465 14.644 -19.405 1.00 84.38 201 TRP A N 1
ATOM 1554 C CA . TRP A 1 201 ? 14.603 15.037 -18.556 1.00 84.38 201 TRP A CA 1
ATOM 1555 C C . TRP A 1 201 ? 14.376 16.348 -17.786 1.00 84.38 201 TRP A C 1
ATOM 1557 O O . TRP A 1 201 ? 15.069 16.592 -16.801 1.00 84.38 201 TRP A O 1
ATOM 1567 N N . ALA A 1 202 ? 13.408 17.182 -18.183 1.00 82.06 202 ALA A N 1
ATOM 1568 C CA . ALA A 1 202 ? 12.976 18.322 -17.374 1.00 82.06 202 ALA A CA 1
ATOM 1569 C C . ALA A 1 202 ? 12.140 17.887 -16.158 1.00 82.06 202 ALA A C 1
ATOM 1571 O O . ALA A 1 202 ? 12.225 18.520 -15.107 1.00 82.06 202 ALA A O 1
ATOM 1572 N N . HIS A 1 203 ? 11.359 16.810 -16.290 1.00 76.00 203 HIS A N 1
ATOM 1573 C CA . HIS A 1 203 ? 10.540 16.252 -15.210 1.00 76.00 203 HIS A CA 1
ATOM 1574 C C . HIS A 1 203 ? 11.309 15.270 -14.314 1.00 76.00 203 HIS A C 1
ATOM 1576 O O . HIS A 1 203 ? 11.094 15.258 -13.106 1.00 76.00 203 HIS A O 1
ATOM 1582 N N . CYS A 1 204 ? 12.237 14.500 -14.884 1.00 78.38 204 CYS A N 1
ATOM 1583 C CA . CYS A 1 204 ? 13.049 13.491 -14.203 1.00 78.38 204 CYS A CA 1
ATOM 1584 C C . CYS A 1 204 ? 14.553 13.803 -14.369 1.00 78.38 204 CYS A C 1
ATOM 1586 O O . CYS A 1 204 ? 15.288 13.048 -15.014 1.00 78.38 204 CYS A O 1
ATOM 1588 N N . PRO A 1 205 ? 15.052 14.929 -13.819 1.00 81.0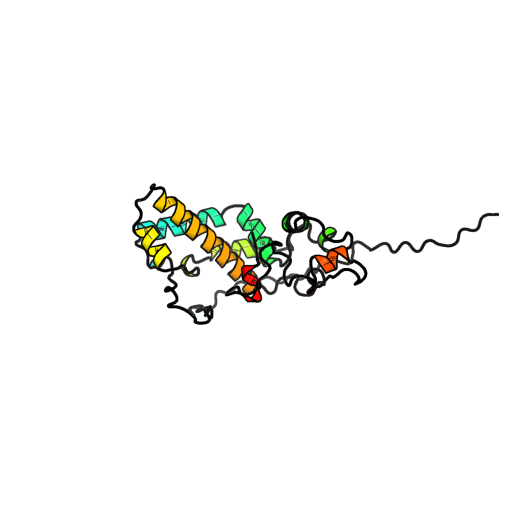6 205 PRO A N 1
ATOM 1589 C CA . PRO A 1 205 ? 16.427 15.386 -14.052 1.00 81.06 205 PRO A CA 1
ATOM 1590 C C . PRO A 1 205 ? 17.490 14.420 -13.514 1.00 81.06 205 PRO A C 1
ATOM 1592 O O . PRO A 1 205 ? 18.604 14.375 -14.037 1.00 81.06 205 PRO A O 1
ATOM 1595 N N . ASN A 1 206 ? 17.140 13.621 -12.505 1.00 82.62 206 ASN A N 1
ATOM 1596 C CA . ASN A 1 206 ? 18.046 12.680 -11.849 1.00 82.62 206 ASN A CA 1
ATOM 1597 C C . ASN A 1 206 ? 18.032 11.278 -12.480 1.00 82.62 206 ASN A C 1
ATOM 1599 O O . ASN A 1 206 ? 18.777 10.410 -12.034 1.00 82.62 206 ASN A O 1
ATOM 1603 N N . GLY A 1 207 ? 17.243 11.059 -13.537 1.00 82.69 207 GLY A N 1
ATOM 1604 C CA . GLY A 1 207 ? 17.033 9.733 -14.115 1.00 82.69 207 GLY A CA 1
ATOM 1605 C C . GLY A 1 207 ? 15.729 9.085 -13.652 1.00 82.69 207 GLY A C 1
ATOM 1606 O O . GLY A 1 207 ? 14.878 9.774 -13.090 1.00 82.69 207 GLY A O 1
ATOM 1607 N N . PRO A 1 208 ? 15.521 7.802 -14.004 1.00 82.19 208 PRO A N 1
ATOM 1608 C CA . PRO A 1 208 ? 14.296 7.094 -13.670 1.00 82.19 208 PRO A CA 1
ATOM 1609 C C . PRO A 1 208 ? 14.205 6.892 -12.159 1.00 82.19 208 PRO A C 1
ATOM 1611 O O . PRO A 1 208 ? 15.221 6.727 -11.482 1.00 82.19 208 PRO A O 1
ATOM 1614 N N . GLU A 1 209 ? 12.980 6.919 -11.644 1.00 85.06 209 GLU A N 1
ATOM 1615 C CA . GLU A 1 209 ? 12.729 6.698 -10.224 1.00 85.06 209 GLU A CA 1
ATOM 1616 C C . GLU A 1 209 ? 13.051 5.246 -9.828 1.00 85.06 209 GLU A C 1
ATOM 1618 O O . GLU A 1 209 ? 12.869 4.328 -10.630 1.00 85.06 209 GLU A O 1
ATOM 1623 N N . PRO A 1 210 ? 13.498 5.005 -8.582 1.00 85.62 210 PRO A N 1
ATOM 1624 C CA . PRO A 1 210 ? 13.951 3.685 -8.127 1.00 85.62 210 PRO A CA 1
ATOM 1625 C C . PRO A 1 210 ? 12.818 2.657 -7.976 1.00 85.62 210 PRO A C 1
ATOM 1627 O O . PRO A 1 210 ? 13.061 1.493 -7.668 1.00 85.62 210 PRO A O 1
ATOM 1630 N N . THR A 1 211 ? 11.573 3.090 -8.146 1.00 87.06 211 THR A N 1
ATOM 1631 C CA . THR A 1 211 ? 10.375 2.259 -8.144 1.00 87.06 211 THR A CA 1
ATOM 1632 C C . THR A 1 211 ? 9.361 2.851 -9.110 1.00 87.06 211 THR A C 1
ATOM 1634 O O . THR A 1 211 ? 9.385 4.045 -9.397 1.00 87.06 211 THR A O 1
ATOM 1637 N N . MET A 1 212 ? 8.442 2.018 -9.587 1.00 85.12 212 MET A N 1
ATOM 1638 C CA . MET A 1 212 ? 7.313 2.421 -10.427 1.00 85.12 212 MET A CA 1
ATOM 1639 C C . MET A 1 212 ? 6.071 2.787 -9.599 1.00 85.12 212 MET A C 1
ATOM 1641 O O . MET A 1 212 ? 5.129 3.367 -10.139 1.00 85.12 212 MET A O 1
ATOM 1645 N N . PHE A 1 213 ? 6.090 2.472 -8.301 1.00 87.62 213 PHE A N 1
ATOM 1646 C CA . PHE A 1 213 ? 5.049 2.784 -7.323 1.00 87.62 213 PHE A CA 1
ATOM 1647 C C . PHE A 1 213 ? 5.320 4.135 -6.670 1.00 87.62 213 PHE A C 1
ATOM 1649 O O . PHE A 1 213 ? 5.662 4.201 -5.496 1.00 87.62 213 PHE A O 1
ATOM 1656 N N . PHE A 1 214 ? 5.226 5.222 -7.423 1.00 84.50 214 PHE A N 1
ATOM 1657 C CA . PHE A 1 214 ? 5.452 6.555 -6.874 1.00 84.50 214 PHE A CA 1
ATOM 1658 C C . PHE A 1 214 ? 4.377 7.525 -7.325 1.00 84.50 214 PHE A C 1
ATOM 1660 O O . PHE A 1 214 ? 3.708 7.339 -8.340 1.00 84.50 214 PHE A O 1
ATOM 1667 N N . HIS A 1 215 ? 4.263 8.616 -6.578 1.00 82.12 215 HIS A N 1
ATOM 1668 C CA . HIS A 1 215 ? 3.511 9.779 -7.005 1.00 82.12 215 HIS A CA 1
ATOM 1669 C C . HIS A 1 215 ? 4.459 10.959 -7.184 1.00 82.12 215 HIS A C 1
ATOM 1671 O O . HIS A 1 215 ? 5.320 11.202 -6.345 1.00 82.12 215 HIS A O 1
ATOM 1677 N N . HIS A 1 216 ? 4.271 11.724 -8.257 1.00 77.31 216 HIS A N 1
ATOM 1678 C CA . HIS A 1 216 ? 5.177 12.800 -8.675 1.00 77.31 216 HIS A CA 1
ATOM 1679 C C . HIS A 1 216 ? 5.369 13.933 -7.643 1.00 77.31 216 HIS A C 1
ATOM 1681 O O . HIS A 1 216 ? 6.313 14.709 -7.749 1.00 77.31 216 HIS A O 1
ATOM 1687 N N . TRP A 1 217 ? 4.508 14.032 -6.625 1.00 79.56 217 TRP A N 1
ATOM 1688 C CA . TRP A 1 217 ? 4.681 14.963 -5.493 1.00 79.56 217 TRP A CA 1
ATOM 1689 C C . TRP A 1 217 ? 5.427 14.378 -4.280 1.00 79.56 217 TRP A C 1
ATOM 1691 O O . TRP A 1 217 ? 5.718 15.119 -3.344 1.00 79.56 217 TRP A O 1
ATOM 1701 N N . TYR A 1 218 ? 5.751 13.083 -4.277 1.00 83.88 218 TYR A N 1
ATOM 1702 C CA . TYR A 1 218 ? 6.331 12.358 -3.136 1.00 83.88 218 TYR A CA 1
ATOM 1703 C C . TYR A 1 218 ? 7.638 11.650 -3.523 1.00 83.88 218 TYR A C 1
ATOM 1705 O O . TYR A 1 218 ? 7.789 10.444 -3.360 1.00 83.88 218 TYR A O 1
ATOM 1713 N N . LEU A 1 219 ? 8.584 12.420 -4.070 1.00 84.25 219 LEU A N 1
ATOM 1714 C CA . LEU A 1 219 ? 9.862 11.914 -4.595 1.00 84.25 219 LEU A CA 1
ATOM 1715 C C . LEU A 1 219 ? 11.049 12.094 -3.632 1.00 84.25 219 LEU A C 1
ATOM 1717 O O . LEU A 1 219 ? 12.155 11.654 -3.921 1.00 84.25 219 LEU A O 1
ATOM 1721 N N . SER A 1 220 ? 10.855 12.743 -2.479 1.00 87.50 220 SER A N 1
ATOM 1722 C CA . SER A 1 220 ? 11.932 13.040 -1.515 1.00 87.50 220 SER A CA 1
ATOM 1723 C C . SER A 1 220 ? 12.264 11.851 -0.611 1.00 87.50 220 SER A C 1
ATOM 1725 O O . SER A 1 220 ? 12.282 11.966 0.617 1.00 87.50 220 SER A O 1
ATOM 1727 N N . HIS A 1 221 ? 12.500 10.694 -1.221 1.00 88.69 221 HIS A N 1
ATOM 1728 C CA . HIS A 1 221 ? 12.754 9.438 -0.523 1.00 88.69 221 HIS A CA 1
ATOM 1729 C C . HIS A 1 221 ? 14.053 9.436 0.276 1.00 88.69 221 HIS A C 1
ATOM 1731 O O . HIS A 1 221 ? 14.183 8.693 1.238 1.00 88.69 221 HIS A O 1
ATOM 1737 N N . ASP A 1 222 ? 14.996 10.314 -0.054 1.00 89.31 222 ASP A N 1
ATOM 1738 C CA . ASP A 1 222 ? 16.192 10.597 0.740 1.00 89.31 222 ASP A CA 1
ATOM 1739 C C . ASP A 1 222 ? 15.874 11.119 2.154 1.00 89.31 222 ASP A C 1
ATOM 1741 O O . ASP A 1 222 ? 16.722 11.055 3.044 1.00 89.31 222 ASP A O 1
ATOM 1745 N N . ARG A 1 223 ? 14.655 11.627 2.372 1.00 89.88 223 ARG A N 1
ATOM 1746 C CA . ARG A 1 223 ? 14.200 12.198 3.650 1.00 89.88 223 ARG A CA 1
ATOM 1747 C C . ARG A 1 223 ? 13.222 11.308 4.405 1.00 89.88 223 ARG A C 1
ATOM 1749 O O . ARG A 1 223 ? 12.878 11.632 5.542 1.00 89.88 223 ARG A O 1
ATOM 1756 N N . TYR A 1 224 ? 12.736 10.238 3.783 1.00 90.62 224 TYR A N 1
ATOM 1757 C CA . TYR A 1 224 ? 11.764 9.340 4.397 1.00 90.62 224 TYR A CA 1
ATOM 1758 C C . TYR A 1 224 ? 12.472 8.264 5.233 1.00 90.62 224 TYR A C 1
ATOM 1760 O O . TYR A 1 224 ? 13.547 7.800 4.846 1.00 90.62 224 TYR A O 1
ATOM 1768 N N . PRO A 1 225 ? 11.906 7.853 6.382 1.00 90.38 225 PRO A N 1
ATOM 1769 C CA . PRO A 1 225 ? 12.566 6.924 7.299 1.00 90.38 225 PRO A CA 1
ATOM 1770 C C . PRO A 1 225 ? 12.865 5.548 6.683 1.00 90.38 225 PRO A C 1
ATOM 1772 O O . PRO A 1 225 ? 13.882 4.950 7.027 1.00 90.38 225 PRO A O 1
ATOM 1775 N N . ASN A 1 226 ? 12.032 5.068 5.756 1.00 90.06 226 ASN A N 1
ATOM 1776 C CA . ASN A 1 226 ? 12.222 3.811 5.023 1.00 90.06 226 ASN A CA 1
ATOM 1777 C C . ASN A 1 226 ? 12.675 4.029 3.569 1.00 90.06 226 ASN A C 1
ATOM 1779 O O . ASN A 1 226 ? 12.610 3.114 2.744 1.00 90.06 226 ASN A O 1
ATOM 1783 N N . GLY A 1 227 ? 13.144 5.230 3.228 1.00 92.06 227 GLY A N 1
ATOM 1784 C CA . GLY A 1 227 ? 13.693 5.512 1.909 1.00 92.06 227 GLY A CA 1
ATOM 1785 C C . GLY A 1 227 ? 12.672 5.335 0.782 1.00 92.06 227 GLY A C 1
ATOM 1786 O O . GLY A 1 227 ? 11.544 5.820 0.848 1.00 92.06 227 GLY A O 1
ATOM 1787 N N . VAL A 1 228 ? 13.075 4.595 -0.255 1.00 90.81 228 VAL A N 1
ATOM 1788 C CA . VAL A 1 228 ? 12.237 4.272 -1.426 1.00 90.81 228 VAL A CA 1
ATOM 1789 C C . VAL A 1 228 ? 10.967 3.518 -1.035 1.00 90.81 228 VAL A C 1
ATOM 1791 O O . VAL A 1 228 ? 9.934 3.712 -1.665 1.00 90.81 228 VAL A O 1
ATOM 1794 N N . ALA A 1 229 ? 11.003 2.702 0.023 1.00 92.00 229 ALA A N 1
ATOM 1795 C CA . ALA A 1 229 ? 9.826 1.952 0.448 1.00 92.00 229 ALA A CA 1
ATOM 1796 C C . ALA A 1 229 ? 8.681 2.878 0.894 1.00 92.00 229 ALA A C 1
ATOM 1798 O O . ALA A 1 229 ? 7.521 2.551 0.683 1.00 92.00 229 ALA A O 1
ATOM 1799 N N . ASP A 1 230 ? 8.989 4.064 1.433 1.00 91.75 230 ASP A N 1
ATOM 1800 C CA . ASP A 1 230 ? 7.967 5.059 1.784 1.00 91.75 230 ASP A CA 1
ATOM 1801 C C . ASP A 1 230 ? 7.410 5.816 0.566 1.00 91.75 230 ASP A C 1
ATOM 1803 O O . ASP A 1 230 ? 6.386 6.485 0.690 1.00 91.75 230 ASP A O 1
ATOM 1807 N N . MET A 1 231 ? 8.045 5.716 -0.610 1.00 87.75 231 MET A N 1
ATOM 1808 C CA . MET A 1 231 ? 7.454 6.224 -1.856 1.00 87.75 231 MET A CA 1
ATOM 1809 C C . MET A 1 231 ? 6.345 5.324 -2.374 1.00 87.75 231 MET A C 1
ATOM 1811 O O . MET A 1 231 ? 5.516 5.820 -3.139 1.00 87.75 231 MET A O 1
ATOM 1815 N N . VAL A 1 232 ? 6.373 4.035 -1.996 1.00 87.12 232 VAL A N 1
ATOM 1816 C CA . VAL A 1 232 ? 5.464 2.994 -2.481 1.00 87.12 232 VAL A CA 1
ATOM 1817 C C . VAL A 1 232 ? 4.053 3.384 -2.108 1.00 87.12 232 VAL A C 1
ATOM 1819 O O . VAL A 1 232 ? 3.578 3.170 -0.992 1.00 87.12 232 VAL A O 1
ATOM 1822 N N . ARG A 1 233 ? 3.409 4.028 -3.071 1.00 69.38 233 ARG A N 1
ATOM 1823 C CA . ARG A 1 233 ? 2.074 4.560 -2.910 1.00 69.38 233 ARG A CA 1
ATOM 1824 C C . ARG A 1 233 ? 1.044 3.540 -3.378 1.00 69.38 233 ARG A C 1
ATOM 1826 O O . ARG A 1 233 ? 1.268 2.801 -4.334 1.00 69.38 233 ARG A O 1
ATOM 1833 N N . TYR A 1 234 ? -0.084 3.581 -2.685 1.00 55.69 234 TYR A N 1
ATOM 1834 C CA . TYR A 1 234 ? -1.372 2.975 -2.992 1.00 55.69 234 TYR A CA 1
ATOM 1835 C C . TYR A 1 234 ? -2.399 4.078 -3.283 1.00 55.69 234 TYR A C 1
ATOM 1837 O O . TYR A 1 234 ? -2.310 5.178 -2.673 1.00 55.69 234 TYR A O 1
#

Foldseek 3Di:
DDDDDDDPPPDPDLCLPPLPPDPDPPDPDPDPDDPPPPPLDDDDDDPDFDKFFLVVAPPVSSVVLVVVLLVVLPDPVLLLLLLCLQQQHDQLVCLCVQEVDDPDPPQVSVSDRNDGRPCSSVVSVVCSVPDDRRVQIDGPCLSVQLRPDDPPDPSNVVSSVVSSVSSSLVVQLVSNVVHPHPPPPSCNQQDDDPPPPPVVCVLVVPHGQNGSQAHSVPRPLVPDSSRVSNRRHD